Protein AF-A0A3D3L323-F1 (afdb_monomer)

pLDDT: mean 84.85, std 14.99, range [33.91, 98.75]

Secondary structure (DSSP, 8-state):
--HHHHHHHHHHHHHHHHHHHHHHHHHHHHHTT-HHHHHHHHHHHHTTTTSSTTHHHHHHHHHHHHTT-HHHHHHHHHHHHHH--TTTHHHHHHHHHHHHHHHHHHHHHTT-HHHHHHHHHHHHHHHHTS-GGGTSTT----S-TTS-TTHHHHHHHHHHHHHHHHHHHHHHHTS--

Solvent-accessible surface area (backbone atoms only — not comparable to full-atom values): 9060 Å² total; per-residue (Å²): 134,60,65,65,63,51,49,52,51,52,53,51,52,56,48,56,54,52,46,55,52,32,52,53,44,23,52,53,21,52,77,70,63,34,30,65,50,11,40,55,24,19,58,61,41,52,79,66,50,77,86,58,63,22,58,29,37,39,32,44,16,54,17,27,46,62,68,64,40,36,71,62,13,36,55,24,24,53,53,17,51,78,57,40,53,87,78,60,36,36,53,39,38,34,55,35,27,54,29,31,41,53,52,13,53,51,28,45,75,69,72,33,30,69,62,12,21,54,29,14,49,50,20,28,50,46,44,70,69,51,61,71,61,39,66,46,93,70,63,82,78,58,102,73,84,81,70,68,90,56,26,32,58,54,28,52,55,47,30,58,53,26,48,56,49,20,55,51,25,55,52,58,72,72,53,89,129

Radius of gyration: 18.98 Å; Cα contacts (8 Å, |Δi|>4): 215; chains: 1; bounding box: 53×31×65 Å

Foldseek 3Di:
DCPVVVVVVVVVVVLVVVLLVLLVQLVVCLVVLNLVSLLVSLVSCVVCCPPQVLSSLQSPLSSCVSVVVLVSSLVSLVVSCVRDDLQCNLLSLLSNLVSLQSVLVVCVVVVNLVVSLVSLVVSLVSLVPRDPLLQPQDDDDDPSPDPSHCSNVSSVVSNVVSVVSNVVSVVVVPDDD

Sequence (177 aa):
WSALPALLVLCLSAKLLSMGMLADTAARSFAAGDSAGVADAAAGLRIANFIEPYRAPFADGDGLFLAGDFAAARQRFEETLSLAGTADECVVRVNLALTIERLGDAQAKAEDPTAAARLFAEGVAVVDAAPEGCFDAGGEAGADAGTEAGAGEKLKQAGERLQQKADAAAGEDTAPK

Structure (mmCIF, N/CA/C/O backbone):
data_AF-A0A3D3L323-F1
#
_entry.id   AF-A0A3D3L323-F1
#
loop_
_atom_site.group_PDB
_atom_site.id
_atom_site.type_symbol
_atom_site.label_atom_id
_atom_site.label_alt_id
_atom_site.label_comp_id
_atom_site.label_asym_id
_atom_site.label_entity_id
_atom_site.label_seq_id
_atom_site.pdbx_PDB_ins_code
_atom_site.Cartn_x
_atom_site.Cartn_y
_atom_site.Cartn_z
_atom_site.occupancy
_atom_site.B_iso_or_equiv
_atom_site.auth_seq_id
_atom_site.auth_comp_id
_atom_site.auth_asym_id
_atom_site.auth_atom_id
_atom_site.pdbx_PDB_model_num
ATOM 1 N N . TRP A 1 1 ? 31.170 -4.556 -37.159 1.00 66.25 1 TRP A N 1
ATOM 2 C CA . TRP A 1 1 ? 31.306 -4.847 -35.717 1.00 66.25 1 TRP A CA 1
ATOM 3 C C . TRP A 1 1 ? 30.359 -4.035 -34.820 1.00 66.25 1 TRP A C 1
ATOM 5 O O . TRP A 1 1 ? 30.273 -4.347 -33.644 1.00 66.25 1 TRP A O 1
ATOM 15 N N . SER A 1 2 ? 29.572 -3.083 -35.351 1.00 77.12 2 SER A N 1
ATOM 16 C CA . SER A 1 2 ? 28.655 -2.251 -34.538 1.00 77.12 2 SER A CA 1
ATOM 17 C C . SER A 1 2 ? 27.176 -2.670 -34.570 1.00 77.12 2 SER A C 1
ATOM 19 O O . SER A 1 2 ? 26.393 -2.167 -33.775 1.00 77.12 2 SER A O 1
ATOM 21 N N . ALA A 1 3 ? 26.779 -3.595 -35.454 1.00 83.50 3 ALA A N 1
ATOM 22 C CA . ALA A 1 3 ? 25.374 -3.995 -35.610 1.00 83.50 3 ALA A CA 1
ATOM 23 C C . ALA A 1 3 ? 24.818 -4.742 -34.383 1.00 83.50 3 ALA A C 1
ATOM 25 O O . ALA A 1 3 ? 23.689 -4.494 -33.982 1.00 83.50 3 ALA A O 1
ATOM 26 N N . LEU A 1 4 ? 25.623 -5.611 -33.760 1.00 88.19 4 LEU A N 1
ATOM 27 C CA . LEU A 1 4 ? 25.244 -6.356 -32.554 1.00 88.19 4 LEU A CA 1
ATOM 28 C C . LEU A 1 4 ? 25.044 -5.431 -31.337 1.00 88.19 4 LEU A C 1
ATOM 30 O O . LEU A 1 4 ? 23.959 -5.465 -30.760 1.00 88.19 4 LEU A O 1
ATOM 34 N N . PRO A 1 5 ? 26.006 -4.555 -30.975 1.00 88.69 5 PRO A N 1
ATOM 35 C CA . PRO A 1 5 ? 25.792 -3.575 -29.910 1.00 88.69 5 PRO A CA 1
ATOM 36 C C . PRO A 1 5 ? 24.613 -2.630 -30.180 1.00 88.69 5 PRO A C 1
ATOM 38 O O . PRO A 1 5 ? 23.827 -2.367 -29.276 1.00 88.69 5 PRO A O 1
ATOM 41 N N . ALA A 1 6 ? 24.444 -2.156 -31.421 1.00 90.25 6 ALA A N 1
ATOM 42 C CA . ALA A 1 6 ? 23.337 -1.268 -31.777 1.00 90.25 6 ALA A CA 1
ATOM 43 C C . ALA A 1 6 ? 21.965 -1.953 -31.650 1.00 90.25 6 ALA A C 1
ATOM 45 O O . ALA A 1 6 ? 21.021 -1.346 -31.149 1.00 90.25 6 ALA A O 1
ATOM 46 N N . LEU A 1 7 ? 21.861 -3.225 -32.053 1.00 91.00 7 LEU A N 1
ATOM 47 C CA . LEU A 1 7 ? 20.640 -4.015 -31.890 1.00 91.00 7 LEU A CA 1
ATOM 48 C C . LEU A 1 7 ? 20.291 -4.199 -30.407 1.00 91.00 7 LEU A C 1
ATOM 50 O O . LEU A 1 7 ? 19.137 -4.032 -30.029 1.00 91.00 7 LEU A O 1
ATOM 54 N N . LEU A 1 8 ? 21.284 -4.496 -29.561 1.00 88.50 8 LEU A N 1
ATOM 55 C CA . LEU A 1 8 ? 21.074 -4.660 -28.120 1.00 88.50 8 LEU A CA 1
ATOM 56 C C . LEU A 1 8 ? 20.556 -3.376 -27.466 1.00 88.50 8 LEU A C 1
ATOM 58 O O . LEU A 1 8 ? 19.604 -3.436 -26.690 1.00 88.50 8 LEU A O 1
ATOM 62 N N . VAL A 1 9 ? 21.133 -2.221 -27.815 1.00 88.75 9 VAL A N 1
ATOM 63 C CA . VAL A 1 9 ? 20.651 -0.919 -27.329 1.00 88.75 9 VAL A CA 1
ATOM 64 C C . VAL A 1 9 ? 19.215 -0.673 -27.789 1.00 88.75 9 VAL A C 1
ATOM 66 O O . VAL A 1 9 ? 18.379 -0.310 -26.969 1.00 88.75 9 VAL A O 1
ATOM 69 N N . LEU A 1 10 ? 18.892 -0.939 -29.059 1.00 89.50 10 LEU A N 1
ATOM 70 C CA . LEU A 1 10 ? 17.533 -0.766 -29.577 1.00 89.50 10 LEU A CA 1
ATOM 71 C C . LEU A 1 10 ? 16.516 -1.663 -28.853 1.00 89.50 10 LEU A C 1
ATOM 73 O O . LEU A 1 10 ? 15.439 -1.196 -28.483 1.00 89.50 10 LEU A O 1
ATOM 77 N N . CYS A 1 11 ? 16.857 -2.933 -28.621 1.00 85.75 11 CYS A N 1
ATOM 78 C CA . CYS A 1 11 ? 16.016 -3.861 -27.866 1.00 85.75 11 CYS A CA 1
ATOM 79 C C . CYS A 1 11 ? 15.808 -3.393 -26.421 1.00 85.75 11 CYS A C 1
ATOM 81 O O . CYS A 1 11 ? 14.683 -3.444 -25.925 1.00 85.75 11 CYS A O 1
ATOM 83 N N . LEU A 1 12 ? 16.862 -2.903 -25.761 1.00 84.94 12 LEU A N 1
ATOM 84 C CA . LEU A 1 12 ? 16.769 -2.349 -24.411 1.00 84.94 12 LEU A CA 1
ATOM 85 C C . LEU A 1 12 ? 15.873 -1.102 -24.379 1.00 84.94 12 LEU A C 1
ATOM 87 O O . LEU A 1 12 ? 14.981 -1.020 -23.541 1.00 84.94 12 LEU A O 1
ATOM 91 N N . SER A 1 13 ? 16.041 -0.167 -25.319 1.00 85.69 13 SER A N 1
ATOM 92 C CA . SER A 1 13 ? 15.200 1.033 -25.419 1.00 85.69 13 SER A CA 1
ATOM 93 C C . SER A 1 13 ? 13.729 0.690 -25.656 1.00 85.69 13 SER A C 1
ATOM 95 O O . SER A 1 13 ? 12.862 1.200 -24.949 1.00 85.69 13 SER A O 1
ATOM 97 N N . ALA A 1 14 ? 13.434 -0.211 -26.599 1.00 85.06 14 ALA A N 1
ATOM 98 C CA . ALA A 1 14 ? 12.069 -0.675 -26.844 1.00 85.06 14 ALA A CA 1
ATOM 99 C C . ALA A 1 14 ? 11.459 -1.323 -25.590 1.00 85.06 14 ALA A C 1
ATOM 101 O O . ALA A 1 14 ? 10.278 -1.134 -25.296 1.00 85.06 14 ALA A O 1
ATOM 102 N N . LYS A 1 15 ? 12.273 -2.048 -24.814 1.00 80.06 15 LYS A N 1
ATOM 103 C CA . LYS A 1 15 ? 11.828 -2.678 -23.573 1.00 80.06 15 LYS A CA 1
ATOM 104 C C . LYS A 1 15 ? 11.501 -1.655 -22.484 1.00 80.06 15 LYS A C 1
ATOM 106 O O . LYS A 1 15 ? 10.436 -1.767 -21.881 1.00 80.06 15 LYS A O 1
ATOM 111 N N . LEU A 1 16 ? 12.353 -0.655 -22.274 1.00 81.06 16 LEU A N 1
ATOM 112 C CA . LEU A 1 16 ? 12.103 0.419 -21.305 1.00 81.06 16 LEU A CA 1
ATOM 113 C C . LEU A 1 16 ? 10.831 1.206 -21.652 1.00 81.06 16 LEU A C 1
ATOM 115 O O . LEU A 1 16 ? 9.988 1.433 -20.790 1.00 81.06 16 LEU A O 1
ATOM 119 N N . LEU A 1 17 ? 10.626 1.515 -22.936 1.00 83.38 17 LEU A N 1
ATOM 120 C CA . LEU A 1 17 ? 9.393 2.154 -23.410 1.00 83.38 17 LEU A CA 1
ATOM 121 C C . LEU A 1 17 ? 8.145 1.304 -23.122 1.00 83.38 17 LEU A C 1
ATOM 123 O O . LEU A 1 17 ? 7.119 1.834 -22.701 1.00 83.38 17 LEU A O 1
ATOM 127 N N . SER A 1 18 ? 8.231 -0.020 -23.307 1.00 82.56 18 SER A N 1
ATOM 128 C CA . SER A 1 18 ? 7.107 -0.918 -23.012 1.00 82.56 18 SER A CA 1
ATOM 129 C C . SER A 1 18 ? 6.744 -0.958 -21.523 1.00 82.56 18 SER A C 1
ATOM 131 O O . SER A 1 18 ? 5.569 -1.089 -21.195 1.00 82.56 18 SER A O 1
ATOM 133 N N . MET A 1 19 ? 7.723 -0.810 -20.621 1.00 80.12 19 MET A N 1
ATOM 134 C CA . MET A 1 19 ? 7.468 -0.762 -19.176 1.00 80.12 19 MET A CA 1
ATOM 135 C C . MET A 1 19 ? 6.697 0.498 -18.788 1.00 80.12 19 MET A C 1
ATOM 137 O O . MET A 1 19 ? 5.708 0.387 -18.071 1.00 80.12 19 MET A O 1
ATOM 141 N N . GLY A 1 20 ? 7.080 1.664 -19.321 1.00 80.19 20 GLY A N 1
ATOM 142 C CA . GLY A 1 20 ? 6.343 2.911 -19.090 1.00 80.19 20 GLY A CA 1
ATOM 143 C C . GLY A 1 20 ? 4.889 2.829 -19.568 1.00 80.19 20 GLY A C 1
ATOM 144 O O . GLY A 1 20 ? 3.979 3.253 -18.864 1.00 80.19 20 GLY A O 1
ATOM 145 N N . MET A 1 21 ? 4.643 2.194 -20.721 1.00 84.62 21 MET A N 1
ATOM 146 C CA . MET A 1 21 ? 3.277 1.947 -21.204 1.00 84.62 21 MET A CA 1
ATOM 147 C C . MET A 1 21 ? 2.475 1.013 -20.289 1.00 84.62 21 MET A C 1
ATOM 149 O O . MET A 1 21 ? 1.288 1.247 -20.069 1.00 84.62 21 MET A O 1
ATOM 153 N N . LEU A 1 22 ? 3.098 -0.041 -19.756 1.00 85.12 22 LEU A N 1
ATOM 154 C CA . LEU A 1 22 ? 2.445 -0.952 -18.813 1.00 85.12 22 LEU A CA 1
ATOM 155 C C . LEU A 1 22 ? 2.141 -0.256 -17.480 1.00 85.12 22 LEU A C 1
ATOM 157 O O . LEU A 1 22 ? 1.049 -0.433 -16.952 1.00 85.12 22 LEU A O 1
ATOM 161 N N . ALA A 1 23 ? 3.055 0.574 -16.975 1.00 80.88 23 ALA A N 1
ATOM 162 C CA . ALA A 1 23 ? 2.840 1.367 -15.766 1.00 80.88 23 ALA A CA 1
ATOM 163 C C . ALA A 1 23 ? 1.696 2.386 -15.939 1.00 80.88 23 ALA A C 1
ATOM 165 O O . ALA A 1 23 ? 0.813 2.467 -15.089 1.00 80.88 23 ALA A O 1
ATOM 166 N N . ASP A 1 24 ? 1.646 3.100 -17.068 1.00 84.25 24 ASP A N 1
ATOM 167 C CA . ASP A 1 24 ? 0.537 4.006 -17.401 1.00 84.25 24 ASP A CA 1
ATOM 168 C C . ASP A 1 24 ? -0.795 3.248 -17.563 1.00 84.25 24 ASP A C 1
ATOM 170 O O . ASP A 1 24 ? -1.833 3.699 -17.076 1.00 84.25 24 ASP A O 1
ATOM 174 N N . THR A 1 25 ? -0.768 2.054 -18.164 1.00 86.81 25 THR A N 1
ATOM 175 C CA . THR A 1 25 ? -1.952 1.183 -18.258 1.00 86.81 25 THR A CA 1
ATOM 176 C C . THR A 1 25 ? -2.435 0.753 -16.874 1.00 86.81 25 THR A C 1
ATOM 178 O O . THR A 1 25 ? -3.637 0.825 -16.612 1.00 86.81 25 THR A O 1
ATOM 181 N N . ALA A 1 26 ? -1.528 0.360 -15.974 1.00 84.56 26 ALA A N 1
ATOM 182 C CA . ALA A 1 26 ? -1.860 0.020 -14.593 1.00 84.56 26 ALA A CA 1
ATOM 183 C C . ALA A 1 26 ? -2.489 1.220 -13.869 1.00 84.56 26 ALA A C 1
ATOM 185 O O . ALA A 1 26 ? -3.572 1.086 -13.309 1.00 84.56 26 ALA A O 1
ATOM 186 N N . ALA A 1 27 ? -1.890 2.411 -13.966 1.00 82.62 27 ALA A N 1
ATOM 187 C CA . ALA A 1 27 ? -2.410 3.625 -13.336 1.00 82.62 27 ALA A CA 1
ATOM 188 C C . ALA A 1 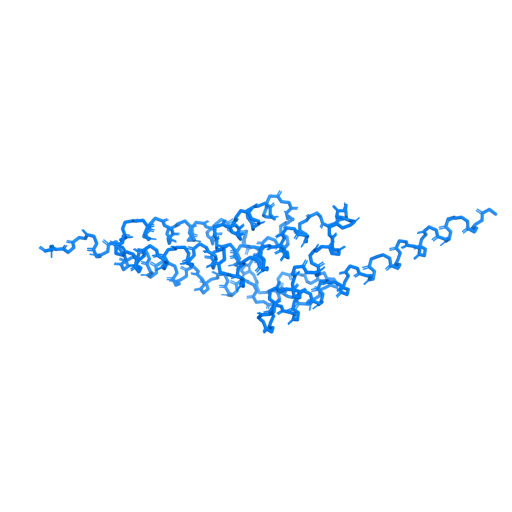27 ? -3.805 4.016 -13.857 1.00 82.62 27 ALA A C 1
ATOM 190 O O . ALA A 1 27 ? -4.700 4.341 -13.073 1.00 82.62 27 ALA A O 1
ATOM 191 N N . ARG A 1 28 ? -4.029 3.953 -15.176 1.00 86.12 28 ARG A N 1
ATOM 192 C CA . ARG A 1 28 ? -5.340 4.242 -15.784 1.00 86.12 28 ARG A CA 1
ATOM 193 C C . ARG A 1 28 ? -6.391 3.206 -15.406 1.00 86.12 28 ARG A C 1
ATOM 195 O O . ARG A 1 28 ? -7.514 3.585 -15.083 1.00 86.12 28 ARG A O 1
ATOM 202 N N . SER A 1 29 ? -6.030 1.924 -15.422 1.00 85.62 29 SER A N 1
ATOM 203 C CA . SER A 1 29 ? -6.924 0.835 -15.009 1.00 85.62 29 SER A CA 1
ATOM 204 C C . SER A 1 29 ? -7.277 0.971 -13.532 1.00 85.62 29 SER A C 1
ATOM 206 O O . SER A 1 29 ? -8.443 0.851 -13.164 1.00 85.62 29 SER A O 1
ATOM 208 N N . PHE A 1 30 ? -6.304 1.350 -12.698 1.00 84.69 30 PHE A N 1
ATOM 209 C CA . PHE A 1 30 ? -6.532 1.613 -11.287 1.00 84.69 30 PHE A CA 1
ATOM 210 C C . PHE A 1 30 ? -7.494 2.782 -11.066 1.00 84.69 30 PHE A C 1
ATOM 212 O O . PHE A 1 30 ? -8.474 2.654 -10.334 1.00 84.69 30 PHE A O 1
ATOM 219 N N . ALA A 1 31 ? -7.273 3.901 -11.763 1.00 85.75 31 ALA A N 1
ATOM 220 C CA . ALA A 1 31 ? -8.167 5.057 -11.724 1.00 85.75 31 ALA A CA 1
ATOM 221 C C . ALA A 1 31 ? -9.593 4.730 -12.211 1.00 85.75 31 ALA A C 1
ATOM 223 O O . ALA A 1 31 ? -10.553 5.359 -11.768 1.00 85.75 31 ALA A O 1
ATOM 224 N N . ALA A 1 32 ? -9.737 3.741 -13.097 1.00 89.50 32 ALA A N 1
ATOM 225 C CA . ALA A 1 32 ? -11.020 3.231 -13.572 1.00 89.50 32 ALA A CA 1
ATOM 226 C C . ALA A 1 32 ? -11.644 2.150 -12.663 1.00 89.50 32 ALA A C 1
ATOM 228 O O . ALA A 1 32 ? -12.780 1.746 -12.905 1.00 89.50 32 ALA A O 1
ATOM 229 N N . GLY A 1 33 ? -10.933 1.678 -11.632 1.00 87.25 33 GLY A N 1
ATOM 230 C CA . GLY A 1 33 ? -11.365 0.563 -10.783 1.00 87.25 33 GLY A CA 1
ATOM 231 C C . GLY A 1 33 ? -11.333 -0.808 -11.474 1.00 87.25 33 GLY A C 1
ATOM 232 O O . GLY A 1 33 ? -11.986 -1.740 -11.008 1.00 87.25 33 GLY A O 1
ATOM 233 N N . ASP A 1 34 ? -10.599 -0.943 -12.580 1.00 90.94 34 ASP A N 1
ATOM 234 C CA . ASP A 1 34 ? -10.469 -2.179 -13.354 1.00 90.94 34 ASP A CA 1
ATOM 235 C C . ASP A 1 34 ? -9.335 -3.056 -12.805 1.00 90.94 34 ASP A C 1
ATOM 237 O O . ASP A 1 34 ? -8.185 -2.977 -13.241 1.00 90.94 34 ASP A O 1
ATOM 241 N N . SER A 1 35 ? -9.660 -3.910 -11.833 1.00 88.75 35 SER A N 1
ATOM 242 C CA . SER A 1 35 ? -8.689 -4.820 -11.213 1.00 88.75 35 SER A CA 1
ATOM 243 C C . SER A 1 35 ? -8.066 -5.814 -12.201 1.00 88.75 35 SER A C 1
ATOM 245 O O . SER A 1 35 ? -6.892 -6.156 -12.052 1.00 88.75 35 SER A O 1
ATOM 247 N N . ALA A 1 36 ? -8.809 -6.254 -13.223 1.00 86.56 36 ALA A N 1
ATOM 248 C CA . ALA A 1 36 ? -8.299 -7.167 -14.244 1.00 86.56 36 ALA A CA 1
ATOM 249 C C . ALA A 1 36 ? -7.276 -6.464 -15.146 1.00 86.56 36 ALA A C 1
ATOM 251 O O . ALA A 1 36 ? -6.197 -7.006 -15.382 1.00 86.56 36 ALA A O 1
ATOM 252 N N . GLY A 1 37 ? -7.565 -5.226 -15.562 1.00 86.94 37 GLY A N 1
ATOM 253 C CA . GLY A 1 37 ? -6.628 -4.387 -16.310 1.00 86.94 37 GLY A CA 1
ATOM 254 C C . GLY A 1 37 ? -5.327 -4.113 -15.544 1.00 86.94 37 GLY A C 1
ATOM 255 O O . GLY A 1 37 ? -4.242 -4.185 -16.126 1.00 86.94 37 GLY A O 1
ATOM 256 N N . VAL A 1 38 ? -5.404 -3.879 -14.225 1.00 87.25 38 VAL A N 1
ATOM 257 C CA . VAL A 1 38 ? -4.203 -3.749 -13.375 1.00 87.25 38 VAL A CA 1
ATOM 258 C C . VAL A 1 38 ? -3.417 -5.067 -13.319 1.00 87.25 38 VAL A C 1
ATOM 260 O O . VAL A 1 38 ? -2.196 -5.053 -13.483 1.00 87.25 38 VAL A O 1
ATOM 263 N N . ALA A 1 39 ? -4.092 -6.209 -13.151 1.00 85.62 39 ALA A N 1
ATOM 264 C CA . ALA A 1 39 ? -3.448 -7.523 -13.079 1.00 85.62 39 ALA A CA 1
ATOM 265 C C . ALA A 1 39 ? -2.736 -7.918 -14.388 1.00 85.62 39 ALA A C 1
ATOM 267 O O . ALA A 1 39 ? -1.619 -8.445 -14.357 1.00 85.62 39 ALA A O 1
ATOM 268 N N . ASP A 1 40 ? -3.342 -7.626 -15.541 1.00 86.00 40 ASP A N 1
ATOM 269 C CA . ASP A 1 40 ? -2.731 -7.864 -16.852 1.00 86.00 40 ASP A CA 1
ATOM 270 C C . ASP A 1 40 ? -1.483 -6.991 -17.055 1.00 86.00 40 ASP A C 1
ATOM 272 O O . ASP A 1 40 ? -0.438 -7.473 -17.512 1.00 86.00 40 ASP A O 1
ATOM 276 N N . ALA A 1 41 ? -1.546 -5.717 -16.651 1.00 85.88 41 ALA A N 1
ATOM 277 C CA . ALA A 1 41 ? -0.395 -4.821 -16.687 1.00 85.88 41 ALA A CA 1
ATOM 278 C C . ALA A 1 41 ? 0.737 -5.305 -15.758 1.00 85.88 41 ALA A C 1
ATOM 280 O O . ALA A 1 41 ? 1.899 -5.366 -16.178 1.00 85.88 41 ALA A O 1
ATOM 281 N N . ALA A 1 42 ? 0.406 -5.734 -14.535 1.00 84.38 42 ALA A N 1
ATOM 282 C CA . ALA A 1 42 ? 1.358 -6.290 -13.574 1.00 84.38 42 ALA A CA 1
ATOM 283 C C . ALA A 1 42 ? 2.032 -7.571 -14.098 1.00 84.38 42 ALA A C 1
ATOM 285 O O . ALA A 1 42 ? 3.253 -7.734 -14.001 1.00 84.38 42 ALA A O 1
ATOM 286 N N . ALA A 1 43 ? 1.270 -8.457 -14.750 1.00 83.81 43 ALA A N 1
ATOM 287 C CA . ALA A 1 43 ? 1.813 -9.636 -15.418 1.00 83.81 43 ALA A CA 1
ATOM 288 C C . ALA A 1 43 ? 2.829 -9.271 -16.513 1.00 83.81 43 ALA A C 1
ATOM 290 O O . ALA A 1 43 ? 3.876 -9.916 -16.620 1.00 83.81 43 ALA A O 1
ATOM 291 N N . GLY A 1 44 ? 2.568 -8.208 -17.279 1.00 81.62 44 GLY A N 1
ATOM 292 C CA . GLY A 1 44 ? 3.513 -7.665 -18.255 1.00 81.62 44 GLY A CA 1
ATOM 293 C C . GLY A 1 44 ? 4.803 -7.131 -17.621 1.00 81.62 44 GLY A C 1
ATOM 294 O O . GLY A 1 44 ? 5.896 -7.374 -18.149 1.00 81.62 44 GLY A O 1
ATOM 295 N N . LEU A 1 45 ? 4.696 -6.451 -16.474 1.00 81.75 45 LEU A N 1
ATOM 296 C CA . LEU A 1 45 ? 5.842 -5.925 -15.719 1.00 81.75 45 LEU A CA 1
ATOM 297 C C . LEU A 1 45 ? 6.724 -7.057 -15.162 1.00 81.75 45 LEU A C 1
ATOM 299 O O . LEU A 1 45 ? 7.953 -6.984 -15.251 1.00 81.75 45 LEU A O 1
ATOM 303 N N . ARG A 1 46 ? 6.119 -8.163 -14.698 1.00 77.88 46 ARG A N 1
ATOM 304 C CA . ARG A 1 46 ? 6.843 -9.338 -14.170 1.00 77.88 46 ARG A CA 1
ATOM 305 C C . ARG A 1 46 ? 7.813 -9.979 -15.167 1.00 77.88 46 ARG A C 1
ATOM 307 O O . ARG A 1 46 ? 8.850 -10.487 -14.750 1.00 77.88 46 ARG A O 1
ATOM 314 N N . ILE A 1 47 ? 7.528 -9.935 -16.472 1.00 71.62 47 ILE A N 1
ATOM 315 C CA . ILE A 1 47 ? 8.332 -10.612 -17.513 1.00 71.62 47 ILE A CA 1
ATOM 316 C C . ILE A 1 47 ? 9.785 -10.088 -17.579 1.00 71.62 47 ILE A C 1
ATOM 318 O O . ILE A 1 47 ? 10.661 -10.778 -18.097 1.00 71.62 47 ILE A O 1
ATOM 322 N N . ALA A 1 48 ? 10.079 -8.894 -17.049 1.00 63.88 48 ALA A N 1
ATOM 323 C CA . ALA A 1 48 ? 11.437 -8.344 -17.035 1.00 63.88 48 ALA A CA 1
ATOM 324 C C . ALA A 1 48 ? 11.738 -7.490 -15.791 1.00 63.88 48 ALA A C 1
ATOM 326 O O . ALA A 1 48 ? 12.372 -6.442 -15.908 1.00 63.88 48 ALA A O 1
ATOM 327 N N . ASN A 1 49 ? 11.297 -7.943 -14.616 1.00 67.25 49 ASN A N 1
ATOM 328 C CA . ASN A 1 49 ? 11.412 -7.259 -13.319 1.00 67.25 49 ASN A CA 1
ATOM 329 C C . ASN A 1 49 ? 12.859 -7.178 -12.764 1.00 67.25 49 ASN A C 1
ATOM 331 O O . ASN A 1 49 ? 13.110 -7.531 -11.617 1.00 67.25 49 ASN A O 1
ATOM 335 N N . PHE A 1 50 ? 13.836 -6.788 -13.588 1.00 66.25 50 PHE A N 1
ATOM 336 C CA . PHE A 1 50 ? 15.259 -6.726 -13.219 1.00 66.25 50 PHE A CA 1
ATOM 337 C C . PHE A 1 50 ? 15.766 -5.303 -12.968 1.00 66.25 50 PHE A C 1
ATOM 339 O O . PHE A 1 50 ? 16.740 -5.138 -12.242 1.00 66.25 50 PHE A O 1
ATOM 346 N N . ILE A 1 51 ? 15.153 -4.293 -13.596 1.00 69.38 51 ILE A N 1
ATOM 347 C CA . ILE A 1 51 ? 15.616 -2.896 -13.521 1.00 69.38 51 ILE A CA 1
ATOM 348 C C . ILE A 1 51 ? 14.943 -2.167 -12.352 1.00 69.38 51 ILE A C 1
ATOM 350 O O . ILE A 1 51 ? 15.623 -1.507 -11.578 1.00 69.38 51 ILE A O 1
ATOM 354 N N . GLU A 1 52 ? 13.630 -2.345 -12.189 1.00 72.00 52 GLU A N 1
ATOM 355 C CA . GLU A 1 52 ? 12.830 -1.728 -11.123 1.00 72.00 52 GLU A CA 1
ATOM 356 C C . GLU A 1 52 ? 12.000 -2.815 -10.420 1.00 72.00 52 GLU A C 1
ATOM 358 O O . GLU A 1 52 ? 10.816 -2.983 -10.721 1.00 72.00 52 GLU A O 1
ATOM 363 N N . PRO A 1 53 ? 12.617 -3.608 -9.521 1.00 80.62 53 PRO A N 1
ATOM 364 C CA . PRO A 1 53 ? 12.019 -4.832 -8.985 1.00 80.62 53 PRO A CA 1
ATOM 365 C C . PRO A 1 53 ? 10.734 -4.602 -8.175 1.00 80.62 53 PRO A C 1
ATOM 367 O O . PRO A 1 53 ? 9.965 -5.543 -7.978 1.00 80.62 53 PRO A O 1
ATOM 370 N N . TYR A 1 54 ? 10.494 -3.369 -7.724 1.00 80.81 54 TYR A N 1
ATOM 371 C CA . TYR A 1 54 ? 9.334 -2.981 -6.924 1.00 80.81 54 TYR A CA 1
ATOM 372 C C . TYR A 1 54 ? 8.055 -2.773 -7.762 1.00 80.81 54 TYR A C 1
ATOM 374 O O . TYR A 1 54 ? 6.954 -2.905 -7.234 1.00 80.81 54 TYR A O 1
ATOM 382 N N . ARG A 1 55 ? 8.146 -2.487 -9.072 1.00 82.38 55 ARG A N 1
ATOM 383 C CA . ARG A 1 55 ? 6.964 -2.106 -9.877 1.00 82.38 55 ARG A CA 1
ATOM 384 C C . ARG A 1 55 ? 5.955 -3.237 -10.051 1.00 82.38 55 ARG A C 1
ATOM 386 O O . ARG A 1 55 ? 4.751 -2.998 -10.034 1.00 82.38 55 ARG A O 1
ATOM 393 N N . ALA A 1 56 ? 6.438 -4.465 -10.229 1.00 84.44 56 ALA A N 1
ATOM 394 C CA . ALA A 1 56 ? 5.573 -5.633 -10.348 1.00 84.44 56 ALA A CA 1
ATOM 395 C C . ALA A 1 56 ? 4.756 -5.910 -9.066 1.00 84.44 56 ALA A C 1
ATOM 397 O O . ALA A 1 56 ? 3.530 -5.952 -9.174 1.00 84.44 56 ALA A O 1
ATOM 398 N N . PRO A 1 57 ? 5.366 -6.055 -7.869 1.00 88.00 57 PRO A N 1
ATOM 399 C CA . PRO A 1 57 ? 4.595 -6.247 -6.643 1.00 88.00 57 PRO A CA 1
ATOM 400 C C . PRO A 1 57 ? 3.719 -5.034 -6.300 1.00 88.00 57 PRO A C 1
ATOM 402 O O . PRO A 1 57 ? 2.623 -5.232 -5.784 1.00 88.00 57 PRO A O 1
ATOM 405 N N . PHE A 1 58 ? 4.121 -3.806 -6.651 1.00 89.31 58 PHE A N 1
ATOM 406 C CA . PHE A 1 58 ? 3.275 -2.622 -6.465 1.00 89.31 58 PHE A CA 1
ATOM 407 C C . PHE A 1 58 ? 1.965 -2.731 -7.261 1.00 89.31 58 PHE A C 1
ATOM 409 O O . PHE A 1 58 ? 0.882 -2.611 -6.692 1.00 89.31 58 PHE A O 1
ATOM 416 N N . ALA A 1 59 ? 2.059 -3.040 -8.559 1.00 87.62 59 ALA A N 1
ATOM 417 C CA . ALA A 1 59 ? 0.891 -3.212 -9.420 1.00 87.62 59 ALA A CA 1
ATOM 418 C C . ALA A 1 59 ? 0.034 -4.430 -9.016 1.00 87.62 59 ALA A C 1
ATOM 420 O O . ALA A 1 59 ? -1.193 -4.351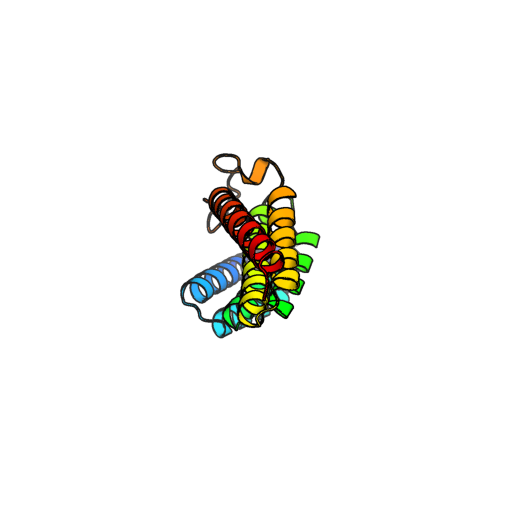 -9.037 1.00 87.62 59 ALA A O 1
ATOM 421 N N . ASP A 1 60 ? 0.651 -5.541 -8.593 1.00 90.12 60 ASP A N 1
ATOM 422 C CA . ASP A 1 60 ? -0.090 -6.682 -8.033 1.00 90.12 60 ASP A CA 1
ATOM 423 C C . ASP A 1 60 ? -0.870 -6.263 -6.767 1.00 90.12 60 ASP A C 1
ATOM 425 O O . ASP A 1 60 ? -2.034 -6.634 -6.601 1.00 90.12 60 ASP A O 1
ATOM 429 N N . GLY A 1 61 ? -0.256 -5.460 -5.889 1.00 93.06 61 GLY A N 1
ATOM 430 C CA . GLY A 1 61 ? -0.898 -4.894 -4.700 1.00 93.06 61 GLY A CA 1
ATOM 431 C C . GLY A 1 61 ? -2.103 -4.015 -5.035 1.00 93.06 61 GLY A C 1
ATOM 432 O O . GLY A 1 61 ? -3.172 -4.196 -4.449 1.00 93.06 61 GLY A O 1
ATOM 433 N N . ASP A 1 62 ? -1.968 -3.126 -6.020 1.00 90.38 62 ASP A N 1
ATOM 434 C CA . ASP A 1 62 ? -3.054 -2.268 -6.513 1.00 90.38 62 ASP A CA 1
ATOM 435 C C . ASP A 1 62 ? -4.243 -3.090 -7.038 1.00 90.38 62 ASP A C 1
ATOM 437 O O . ASP A 1 62 ? -5.401 -2.811 -6.710 1.00 90.38 62 ASP A O 1
ATOM 441 N N . GLY A 1 63 ? -3.968 -4.143 -7.814 1.00 90.50 63 GLY A N 1
ATOM 442 C CA . GLY A 1 63 ? -4.998 -5.043 -8.334 1.00 90.50 63 GLY A CA 1
ATOM 443 C C . GLY A 1 63 ? -5.741 -5.790 -7.222 1.00 90.50 63 GLY A C 1
ATOM 444 O O . GLY A 1 63 ? -6.973 -5.862 -7.237 1.00 90.50 63 GLY A O 1
ATOM 445 N N . LEU A 1 64 ? -5.010 -6.298 -6.224 1.00 96.25 64 LEU A N 1
ATOM 446 C CA . LEU A 1 64 ? -5.582 -6.981 -5.057 1.00 96.25 64 LEU A CA 1
ATOM 447 C C . LEU A 1 64 ? -6.411 -6.031 -4.186 1.00 96.25 64 LEU A C 1
ATOM 449 O O . LEU A 1 64 ? -7.495 -6.404 -3.732 1.00 96.25 64 LEU A O 1
ATOM 453 N N . PHE A 1 65 ? -5.953 -4.788 -4.007 1.00 96.25 65 PHE A N 1
ATOM 454 C CA . PHE A 1 65 ? -6.699 -3.758 -3.288 1.00 96.25 65 PHE A CA 1
ATOM 455 C C . PHE A 1 65 ? -8.042 -3.470 -3.968 1.00 96.25 65 PHE A C 1
ATOM 457 O O . PHE A 1 65 ? -9.078 -3.451 -3.302 1.00 96.25 65 PHE A O 1
ATOM 464 N N . LEU A 1 66 ? -8.054 -3.306 -5.296 1.00 94.00 66 LEU A N 1
ATOM 465 C CA . LEU A 1 66 ? -9.293 -3.108 -6.058 1.00 94.00 66 LEU A CA 1
ATOM 466 C C . LEU A 1 66 ? -10.218 -4.325 -6.027 1.00 94.00 66 LEU A C 1
ATOM 468 O O . LEU A 1 66 ? -11.437 -4.169 -6.000 1.00 94.00 66 LEU A O 1
ATOM 472 N N . ALA A 1 67 ? -9.654 -5.532 -5.997 1.00 94.88 67 ALA A N 1
ATOM 473 C CA . ALA A 1 67 ? -10.420 -6.764 -5.834 1.00 94.88 67 ALA A CA 1
ATOM 474 C C . ALA A 1 67 ? -10.994 -6.942 -4.412 1.00 94.88 67 ALA A C 1
ATOM 476 O O . ALA A 1 67 ? -11.796 -7.849 -4.188 1.00 94.88 67 ALA A O 1
ATOM 477 N N . GLY A 1 68 ? -10.606 -6.091 -3.455 1.00 96.25 68 GLY A N 1
ATOM 478 C CA . GLY A 1 68 ? -11.024 -6.171 -2.056 1.00 96.25 68 GLY A CA 1
ATOM 479 C C . GLY A 1 68 ? -10.260 -7.207 -1.227 1.00 96.25 68 GLY A C 1
ATOM 480 O O . GLY A 1 68 ? -10.595 -7.412 -0.060 1.00 96.25 68 GLY A O 1
ATOM 481 N N . ASP A 1 69 ? -9.225 -7.840 -1.787 1.00 98.12 69 ASP A N 1
ATOM 482 C CA . ASP A 1 69 ? -8.337 -8.744 -1.051 1.00 98.12 69 ASP A CA 1
ATOM 483 C C . ASP A 1 69 ? -7.234 -7.940 -0.351 1.00 98.12 69 ASP A C 1
ATOM 485 O O . ASP A 1 69 ? -6.063 -7.924 -0.738 1.00 98.12 69 ASP A O 1
ATOM 489 N N . PHE A 1 70 ? -7.633 -7.218 0.697 1.00 98.25 70 PHE A N 1
ATOM 490 C CA . PHE A 1 70 ? -6.738 -6.322 1.429 1.00 98.25 70 PHE A CA 1
ATOM 491 C C . PHE A 1 70 ? -5.619 -7.066 2.172 1.00 98.25 70 PHE A C 1
ATOM 493 O O . PHE A 1 70 ? -4.552 -6.500 2.402 1.00 98.25 70 PHE A O 1
ATOM 500 N N . ALA A 1 71 ? -5.825 -8.336 2.532 1.00 98.06 71 ALA A N 1
ATOM 501 C CA . ALA A 1 71 ? -4.794 -9.136 3.186 1.00 98.06 71 ALA A CA 1
ATOM 502 C C . ALA A 1 71 ? -3.660 -9.473 2.209 1.00 98.06 71 ALA A C 1
ATOM 504 O O . ALA A 1 71 ? -2.488 -9.288 2.541 1.00 98.06 71 ALA A O 1
ATOM 505 N N . ALA A 1 72 ? -3.997 -9.908 0.992 1.00 97.75 72 ALA A N 1
ATOM 506 C CA . ALA A 1 72 ? -3.003 -10.157 -0.043 1.00 97.75 72 ALA A CA 1
ATOM 507 C C . ALA A 1 72 ? -2.364 -8.850 -0.547 1.00 97.75 72 ALA A C 1
ATOM 509 O O . ALA A 1 72 ? -1.147 -8.796 -0.728 1.00 97.75 72 ALA A O 1
ATOM 510 N N . ALA A 1 73 ? -3.152 -7.780 -0.714 1.00 97.75 73 ALA A N 1
ATOM 511 C CA . ALA A 1 73 ? -2.640 -6.466 -1.112 1.00 97.75 73 ALA A CA 1
ATOM 512 C C . ALA A 1 73 ? -1.579 -5.950 -0.130 1.00 97.75 73 ALA A C 1
ATOM 514 O O . ALA A 1 73 ? -0.517 -5.488 -0.542 1.00 97.75 73 ALA A O 1
ATOM 515 N N . ARG A 1 74 ? -1.823 -6.107 1.177 1.00 98.31 74 ARG A N 1
ATOM 516 C CA . ARG A 1 74 ? -0.880 -5.714 2.225 1.00 98.31 74 ARG A CA 1
ATOM 517 C C . ARG A 1 74 ? 0.472 -6.405 2.060 1.00 98.31 74 ARG A C 1
ATOM 519 O O . ARG A 1 74 ? 1.493 -5.727 2.069 1.00 98.31 74 ARG A O 1
ATOM 526 N N . GLN A 1 75 ? 0.476 -7.724 1.856 1.00 97.88 75 GLN A N 1
ATOM 527 C CA . GLN A 1 75 ? 1.714 -8.486 1.656 1.00 97.88 75 GLN A CA 1
ATOM 528 C C . GLN A 1 75 ? 2.510 -7.971 0.451 1.00 97.88 75 GLN A C 1
ATOM 530 O O . GLN A 1 75 ? 3.733 -7.876 0.510 1.00 97.88 75 GLN A O 1
ATOM 535 N N . ARG A 1 76 ? 1.819 -7.599 -0.634 1.00 95.88 76 ARG A N 1
ATOM 536 C CA . ARG A 1 76 ? 2.459 -7.044 -1.833 1.00 95.88 76 ARG A CA 1
ATOM 537 C C . ARG A 1 76 ? 3.020 -5.647 -1.625 1.00 95.88 76 ARG A C 1
ATOM 539 O O . ARG A 1 76 ? 4.118 -5.369 -2.102 1.00 95.88 76 ARG A O 1
ATOM 546 N N . PHE A 1 77 ? 2.331 -4.779 -0.890 1.00 96.25 77 PHE A N 1
ATOM 547 C CA . PHE A 1 77 ? 2.875 -3.459 -0.568 1.00 96.25 77 PHE A CA 1
ATOM 548 C C . PHE A 1 77 ? 4.038 -3.529 0.431 1.00 96.25 77 PHE A C 1
ATOM 550 O O . PHE A 1 77 ? 4.995 -2.779 0.275 1.00 96.25 77 PHE A O 1
ATOM 557 N N . GLU A 1 78 ? 4.026 -4.459 1.389 1.00 96.19 78 GLU A N 1
ATOM 558 C CA . GLU A 1 78 ? 5.176 -4.726 2.270 1.00 96.19 78 GLU A CA 1
ATOM 559 C C . GLU A 1 78 ? 6.384 -5.268 1.480 1.00 96.19 78 GLU A C 1
ATOM 561 O O . GLU A 1 78 ? 7.507 -4.796 1.662 1.00 96.19 78 GLU A O 1
ATOM 566 N N . GLU A 1 79 ? 6.161 -6.203 0.548 1.00 94.12 79 GLU A N 1
ATOM 567 C CA . GLU A 1 79 ? 7.193 -6.683 -0.384 1.00 94.12 79 GLU A CA 1
ATOM 568 C C . GLU A 1 79 ? 7.756 -5.523 -1.215 1.00 94.12 79 GLU A C 1
ATOM 570 O O . GLU A 1 79 ? 8.971 -5.338 -1.283 1.00 94.12 79 GLU A O 1
ATOM 575 N N . THR A 1 80 ? 6.880 -4.695 -1.785 1.00 91.38 80 THR A N 1
ATOM 576 C CA . THR A 1 80 ? 7.269 -3.509 -2.557 1.00 91.38 80 THR A CA 1
ATOM 577 C C . THR A 1 80 ? 8.121 -2.560 -1.721 1.00 91.38 80 THR A C 1
ATOM 579 O O . THR A 1 80 ? 9.160 -2.110 -2.193 1.00 91.38 80 THR A O 1
ATOM 582 N N . LEU A 1 81 ? 7.728 -2.294 -0.473 1.00 91.56 81 LEU A N 1
ATOM 583 C CA . LEU A 1 81 ? 8.446 -1.404 0.437 1.00 91.56 81 LEU A CA 1
ATOM 584 C C . LEU A 1 81 ? 9.865 -1.910 0.729 1.00 91.56 81 LEU A C 1
ATOM 586 O O . LEU A 1 81 ? 10.790 -1.116 0.833 1.00 91.56 81 LEU A O 1
ATOM 590 N N . SER A 1 82 ? 10.057 -3.231 0.795 1.00 91.00 82 SER A N 1
ATOM 591 C CA . SER A 1 82 ? 11.383 -3.838 0.986 1.00 91.00 82 SER A CA 1
ATOM 592 C C . SER A 1 82 ? 12.306 -3.742 -0.241 1.00 91.00 82 SER A C 1
ATOM 594 O O . SER A 1 82 ? 13.515 -3.942 -0.119 1.00 91.00 82 SER A O 1
ATOM 596 N N . LEU A 1 83 ? 11.739 -3.458 -1.418 1.00 85.56 83 LEU A N 1
ATOM 597 C CA . LEU A 1 83 ? 12.434 -3.376 -2.707 1.00 85.56 83 LEU A CA 1
ATOM 598 C C . LEU A 1 83 ? 12.568 -1.936 -3.223 1.00 85.56 83 LEU A C 1
ATOM 600 O O . LEU A 1 83 ? 13.402 -1.681 -4.094 1.00 85.56 83 LEU A O 1
ATOM 604 N N . ALA A 1 84 ? 11.724 -1.023 -2.739 1.00 76.19 84 ALA A N 1
ATOM 605 C CA . ALA A 1 84 ? 11.683 0.370 -3.154 1.00 76.19 84 ALA A CA 1
ATOM 606 C C . ALA A 1 84 ? 12.904 1.146 -2.638 1.00 76.19 84 ALA A C 1
ATOM 608 O O . ALA A 1 84 ? 13.399 0.919 -1.533 1.00 76.19 84 ALA A O 1
ATOM 609 N N . GLY A 1 85 ? 13.390 2.084 -3.453 1.00 71.94 85 GLY A N 1
ATOM 610 C CA . GLY A 1 85 ? 14.308 3.118 -2.987 1.00 71.94 85 GLY A CA 1
ATOM 611 C C . GLY A 1 85 ? 13.559 4.205 -2.21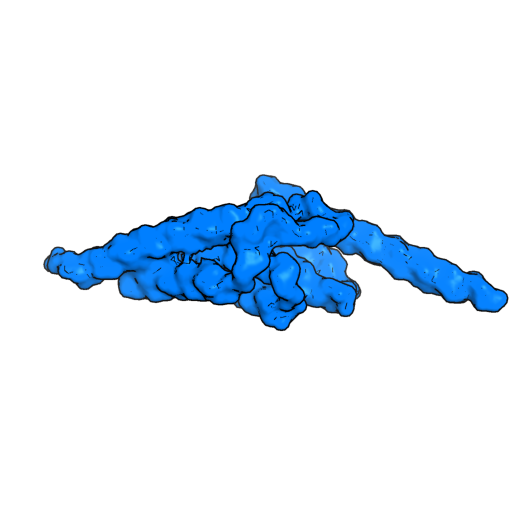2 1.00 71.94 85 GLY A C 1
ATOM 612 O O . GLY A 1 85 ? 12.332 4.272 -2.232 1.00 71.94 85 GLY A O 1
ATOM 613 N N . THR A 1 86 ? 14.302 5.114 -1.581 1.00 67.00 86 THR A N 1
ATOM 614 C CA . THR A 1 86 ? 13.734 6.187 -0.744 1.00 67.00 86 THR A CA 1
ATOM 615 C C . THR A 1 86 ? 12.793 7.144 -1.487 1.00 67.00 86 THR A C 1
ATOM 617 O O . THR A 1 86 ? 12.001 7.815 -0.838 1.00 67.00 86 THR A O 1
ATOM 620 N N . ALA A 1 87 ? 12.896 7.248 -2.819 1.00 61.47 87 ALA A N 1
ATOM 621 C CA . ALA A 1 87 ? 12.033 8.111 -3.632 1.00 61.47 87 ALA A CA 1
ATOM 622 C C . ALA A 1 87 ? 10.629 7.505 -3.815 1.00 61.47 87 ALA A C 1
ATOM 624 O O . ALA A 1 87 ? 9.633 8.151 -3.503 1.00 61.47 87 ALA A O 1
ATOM 625 N N . ASP A 1 88 ? 10.555 6.231 -4.208 1.00 72.94 88 ASP A N 1
ATOM 626 C CA . ASP A 1 88 ? 9.286 5.557 -4.518 1.00 72.94 88 ASP A CA 1
ATOM 627 C C . ASP A 1 88 ? 8.500 5.137 -3.261 1.00 72.94 88 ASP A C 1
ATOM 629 O O . ASP A 1 88 ? 7.287 4.907 -3.294 1.00 72.94 88 ASP A O 1
ATOM 633 N N . GLU A 1 89 ? 9.191 5.033 -2.125 1.00 85.06 89 GLU A N 1
ATOM 634 C CA . GLU A 1 89 ? 8.653 4.558 -0.852 1.00 85.06 89 GLU A CA 1
ATOM 635 C C . GLU A 1 89 ? 7.435 5.364 -0.355 1.00 85.06 89 GLU A C 1
ATOM 637 O O . GLU A 1 89 ? 6.537 4.795 0.271 1.00 85.06 89 GLU A O 1
ATOM 642 N N . CYS A 1 90 ? 7.328 6.656 -0.680 1.00 89.00 90 CYS A N 1
ATOM 643 C CA . CYS A 1 90 ? 6.206 7.495 -0.245 1.00 89.00 90 CYS A CA 1
ATOM 644 C C . CYS A 1 90 ? 4.860 7.007 -0.798 1.00 89.00 90 CYS A C 1
ATOM 646 O O . CYS A 1 90 ? 3.882 6.894 -0.055 1.00 89.00 90 CYS A O 1
ATOM 648 N N . VAL A 1 91 ? 4.801 6.680 -2.093 1.00 87.94 91 VAL A N 1
ATOM 649 C CA . VAL A 1 91 ? 3.576 6.177 -2.738 1.00 87.94 91 VAL A CA 1
ATOM 650 C C . VAL A 1 91 ? 3.237 4.776 -2.223 1.00 87.94 91 VAL A C 1
ATOM 652 O O . VAL A 1 91 ? 2.073 4.482 -1.945 1.00 87.94 91 VAL A O 1
ATOM 655 N N . VAL A 1 92 ? 4.249 3.930 -2.014 1.00 92.38 92 VAL A N 1
ATOM 656 C CA . VAL A 1 92 ? 4.066 2.587 -1.443 1.00 92.38 92 VAL A CA 1
ATOM 657 C C . VAL A 1 92 ? 3.450 2.668 -0.047 1.00 92.38 92 VAL A C 1
ATOM 659 O O . VAL A 1 92 ? 2.488 1.957 0.249 1.00 92.38 92 VAL A O 1
ATOM 662 N N . ARG A 1 93 ? 3.944 3.578 0.799 1.00 94.94 93 ARG A N 1
ATOM 663 C CA . ARG A 1 93 ? 3.411 3.800 2.150 1.00 94.94 93 ARG A CA 1
ATOM 664 C C . ARG A 1 93 ? 1.978 4.315 2.143 1.00 94.94 93 ARG A C 1
ATOM 666 O O . ARG A 1 93 ? 1.203 3.884 2.993 1.00 94.94 93 ARG A O 1
ATOM 673 N N . VAL A 1 94 ? 1.591 5.160 1.179 1.00 93.88 94 VAL A N 1
ATOM 674 C CA . VAL A 1 94 ? 0.186 5.589 1.017 1.00 93.88 94 VAL A CA 1
ATOM 675 C C . VAL A 1 94 ? -0.712 4.373 0.813 1.00 93.88 94 VAL A C 1
ATOM 677 O O . VAL A 1 94 ? -1.689 4.197 1.543 1.00 93.88 94 VAL A O 1
ATOM 680 N N . ASN A 1 95 ? -0.371 3.508 -0.143 1.00 95.06 95 ASN A N 1
ATOM 681 C CA . ASN A 1 95 ? -1.198 2.348 -0.463 1.00 95.06 95 ASN A CA 1
ATOM 682 C C . ASN A 1 95 ? -1.192 1.300 0.658 1.00 95.06 95 ASN A C 1
ATOM 684 O O . ASN A 1 95 ? -2.241 0.727 0.967 1.00 95.06 95 ASN A O 1
ATOM 688 N N . LEU A 1 96 ? -0.058 1.099 1.334 1.00 97.88 96 LEU A N 1
ATOM 689 C CA . LEU A 1 96 ? 0.025 0.223 2.502 1.00 97.88 96 LEU A CA 1
ATOM 690 C C . LEU A 1 96 ? -0.849 0.736 3.658 1.00 97.88 96 LEU A C 1
ATOM 692 O O . LEU A 1 96 ? -1.650 -0.028 4.198 1.00 97.88 96 LEU A O 1
ATOM 696 N N . ALA A 1 97 ? -0.763 2.028 3.994 1.00 98.00 97 ALA A N 1
ATOM 697 C CA . ALA A 1 97 ? -1.570 2.641 5.049 1.00 98.00 97 ALA A CA 1
ATOM 698 C C . ALA A 1 97 ? -3.076 2.541 4.746 1.00 98.00 97 ALA A C 1
ATOM 700 O O . ALA A 1 97 ? -3.853 2.138 5.611 1.00 98.00 97 ALA A O 1
ATOM 701 N N . LEU A 1 98 ? -3.491 2.815 3.502 1.00 97.69 98 LEU A N 1
ATOM 702 C CA . LEU A 1 98 ? -4.884 2.652 3.063 1.00 97.69 98 LEU A CA 1
ATOM 703 C C . LEU A 1 98 ? -5.352 1.194 3.129 1.00 97.69 98 LEU A C 1
ATOM 705 O O . LEU A 1 98 ? -6.487 0.919 3.515 1.00 97.69 98 LEU A O 1
ATOM 709 N N . THR A 1 99 ? -4.497 0.244 2.759 1.00 98.62 99 THR A N 1
ATOM 710 C CA . THR A 1 99 ? -4.822 -1.185 2.822 1.00 98.62 99 THR A CA 1
ATOM 711 C C . THR A 1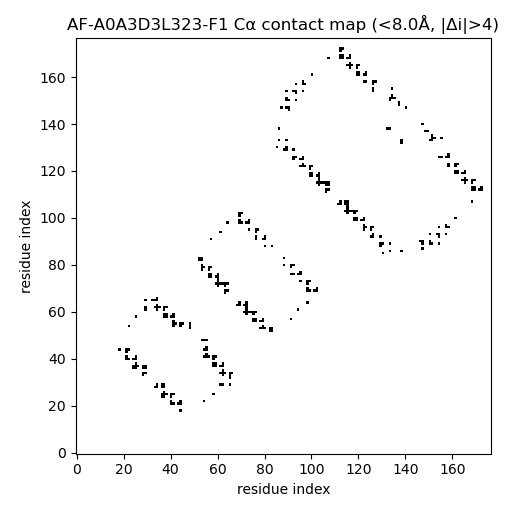 99 ? -5.030 -1.643 4.265 1.00 98.62 99 THR A C 1
ATOM 713 O O . THR A 1 99 ? -6.009 -2.327 4.568 1.00 98.62 99 THR A O 1
ATOM 716 N N . ILE A 1 100 ? -4.152 -1.218 5.177 1.00 98.75 100 ILE A N 1
ATOM 717 C CA . ILE A 1 100 ? -4.274 -1.501 6.610 1.00 98.75 100 ILE A CA 1
ATOM 718 C C . ILE A 1 100 ? -5.527 -0.832 7.193 1.00 98.75 100 ILE A C 1
ATOM 720 O O . ILE A 1 100 ? -6.245 -1.459 7.971 1.00 98.75 100 ILE A O 1
ATOM 724 N N . GLU A 1 101 ? -5.857 0.386 6.758 1.00 98.50 101 GLU A N 1
ATOM 725 C CA . GLU A 1 101 ? -7.107 1.055 7.126 1.00 98.50 101 GLU A CA 1
ATOM 726 C C . GLU A 1 101 ? -8.333 0.215 6.741 1.00 98.50 101 GLU A C 1
ATOM 728 O O . GLU A 1 101 ? -9.240 0.041 7.553 1.00 98.50 101 GLU A O 1
ATOM 733 N N . ARG A 1 102 ? -8.361 -0.359 5.530 1.00 98.62 102 ARG A N 1
ATOM 734 C CA . ARG A 1 102 ? -9.460 -1.236 5.090 1.00 98.62 102 ARG A CA 1
ATOM 735 C C . ARG A 1 102 ? -9.569 -2.512 5.920 1.00 98.62 102 ARG A C 1
ATOM 737 O O . ARG A 1 102 ? -10.685 -2.956 6.192 1.00 98.62 102 ARG A O 1
ATOM 744 N N . LEU A 1 103 ? -8.441 -3.084 6.338 1.00 98.69 103 LEU A N 1
ATOM 745 C CA . LEU A 1 103 ? -8.425 -4.219 7.262 1.00 98.69 103 LEU A CA 1
ATOM 746 C C . LEU A 1 103 ? -8.988 -3.819 8.634 1.00 98.69 103 LEU A C 1
ATOM 748 O O . LEU A 1 103 ? -9.802 -4.555 9.187 1.00 98.69 103 LEU A O 1
ATOM 752 N N . GLY A 1 104 ? -8.604 -2.653 9.163 1.00 98.19 104 GLY A N 1
ATOM 753 C CA . GLY A 1 104 ? -9.144 -2.121 10.418 1.00 98.19 104 GLY A CA 1
ATOM 754 C C . GLY A 1 104 ? -10.650 -1.859 10.337 1.00 98.19 104 GLY A C 1
ATOM 755 O O . GLY A 1 104 ? -11.400 -2.296 11.206 1.00 98.19 104 GLY A O 1
ATOM 756 N N . ASP A 1 105 ? -11.116 -1.259 9.237 1.00 98.25 105 ASP A N 1
ATOM 757 C CA . ASP A 1 105 ? -12.541 -1.040 8.963 1.00 98.25 105 ASP A CA 1
ATOM 758 C C . ASP A 1 105 ? -13.330 -2.357 8.933 1.00 98.25 105 ASP A C 1
ATOM 760 O O . ASP A 1 105 ? -14.486 -2.402 9.356 1.00 98.25 105 ASP A O 1
ATOM 764 N N . ALA A 1 106 ? -12.732 -3.436 8.418 1.00 98.06 106 ALA A N 1
ATOM 765 C CA . ALA A 1 106 ? -13.358 -4.752 8.406 1.00 98.06 106 ALA A CA 1
ATOM 766 C C . ALA A 1 106 ? -13.507 -5.332 9.822 1.00 98.06 106 ALA A C 1
ATOM 768 O O . ALA A 1 106 ? -14.559 -5.893 10.123 1.00 98.06 106 ALA A O 1
ATOM 769 N N . GLN A 1 107 ? -12.509 -5.153 10.696 1.00 97.88 107 GLN A N 1
ATOM 770 C CA . GLN A 1 107 ? -12.600 -5.581 12.099 1.00 97.88 107 GLN A CA 1
ATOM 771 C C . GLN A 1 107 ? -13.621 -4.756 12.886 1.00 97.88 107 GLN A C 1
ATOM 773 O O . GLN A 1 107 ? -14.435 -5.320 13.612 1.00 97.88 107 GLN A O 1
ATOM 778 N N . ALA A 1 108 ? -13.669 -3.439 12.665 1.00 95.31 108 ALA A N 1
ATOM 779 C CA . ALA A 1 108 ? -14.674 -2.578 13.285 1.00 9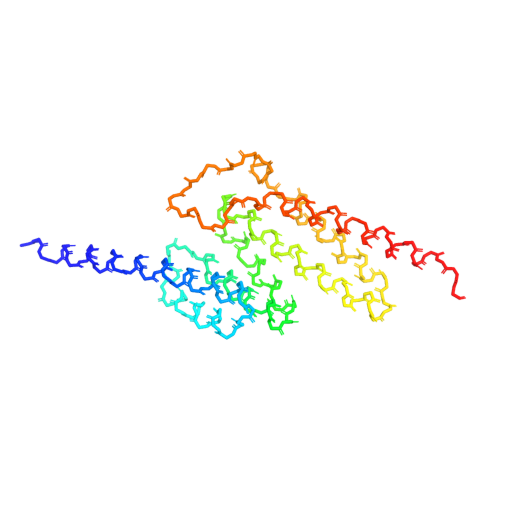5.31 108 ALA A CA 1
ATOM 780 C C . ALA A 1 108 ? -16.100 -3.007 12.891 1.00 95.31 108 ALA A C 1
ATOM 782 O O . ALA A 1 108 ? -16.979 -3.131 13.738 1.00 95.31 108 ALA A O 1
ATOM 783 N N . LYS A 1 109 ? -16.324 -3.325 11.607 1.00 96.25 109 LYS A N 1
ATOM 784 C CA . LYS A 1 109 ? -17.607 -3.874 11.124 1.00 96.25 109 LYS A CA 1
ATOM 785 C C . LYS A 1 109 ? -17.938 -5.252 11.693 1.00 96.25 109 LYS A C 1
ATOM 787 O O . LYS A 1 109 ? -19.112 -5.600 11.757 1.00 96.25 109 LYS A 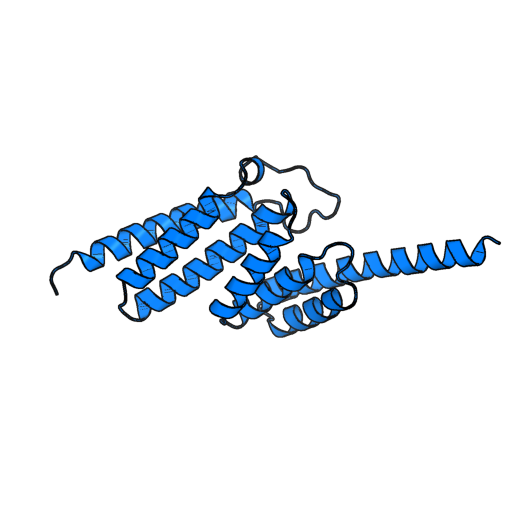O 1
ATOM 792 N N . ALA A 1 110 ? -16.925 -6.034 12.053 1.00 96.56 110 ALA A N 1
ATOM 793 C CA . ALA A 1 110 ? -17.080 -7.321 12.718 1.00 96.56 110 ALA A CA 1
ATOM 794 C C . ALA A 1 110 ? -17.272 -7.187 14.242 1.00 96.56 110 ALA A C 1
ATOM 796 O O . ALA A 1 110 ? -17.285 -8.205 14.929 1.00 96.56 110 ALA A O 1
ATOM 797 N N . GLU A 1 111 ? -17.430 -5.959 14.756 1.00 95.12 111 GLU A N 1
ATOM 798 C CA . GLU A 1 111 ? -17.568 -5.648 16.183 1.00 95.12 111 GLU A CA 1
ATOM 799 C C . GLU A 1 111 ? -16.355 -6.101 17.022 1.00 95.12 111 GLU A C 1
ATOM 801 O O . GLU A 1 111 ? -16.494 -6.440 18.198 1.00 95.12 111 GLU A O 1
ATOM 806 N N . ASP A 1 112 ? -15.155 -6.076 16.424 1.00 96.19 112 ASP A N 1
ATOM 807 C CA . ASP A 1 112 ? -13.867 -6.292 17.097 1.00 96.19 112 ASP A CA 1
ATOM 808 C C . ASP A 1 112 ? -13.061 -4.972 17.154 1.00 96.19 112 ASP A C 1
ATOM 810 O O . ASP A 1 112 ? -12.145 -4.747 16.348 1.00 96.19 112 ASP A O 1
ATOM 814 N N . PRO A 1 113 ? -13.413 -4.049 18.075 1.00 93.50 113 PRO A N 1
ATOM 815 C CA . PRO A 1 113 ? -12.765 -2.743 18.183 1.00 93.50 113 PRO A CA 1
ATOM 816 C C . PRO A 1 113 ? -11.300 -2.856 18.618 1.00 93.50 113 PRO A C 1
ATOM 818 O O . PRO A 1 113 ? -10.471 -2.062 18.178 1.00 93.50 113 PRO A O 1
ATOM 821 N N . THR A 1 114 ? -10.935 -3.872 19.407 1.00 95.12 114 THR A N 1
ATOM 822 C CA . THR A 1 114 ? -9.545 -4.106 19.817 1.00 95.12 114 THR A CA 1
ATOM 823 C C . THR A 1 114 ? -8.671 -4.473 18.611 1.00 95.12 114 THR A C 1
ATOM 825 O O . THR A 1 114 ? -7.588 -3.905 18.426 1.00 95.12 114 THR A O 1
ATOM 828 N N . ALA A 1 115 ? -9.126 -5.390 17.747 1.00 96.31 115 ALA A N 1
ATOM 829 C CA . ALA A 1 115 ? -8.397 -5.731 16.527 1.00 96.31 115 ALA A CA 1
ATOM 830 C C . ALA A 1 115 ? -8.369 -4.567 15.526 1.00 96.31 115 ALA A C 1
ATOM 832 O O . ALA A 1 115 ? -7.335 -4.355 14.881 1.00 96.31 115 ALA A O 1
ATOM 833 N N . ALA A 1 116 ? -9.459 -3.799 15.424 1.00 97.75 116 ALA A N 1
ATOM 834 C CA . ALA A 1 116 ? -9.527 -2.597 14.599 1.00 97.75 116 ALA A CA 1
ATOM 835 C C . ALA A 1 116 ? -8.514 -1.536 15.056 1.00 97.75 116 ALA A C 1
ATOM 837 O O . ALA A 1 116 ? -7.700 -1.088 14.250 1.00 97.75 116 ALA A O 1
ATOM 838 N N . ALA A 1 117 ? -8.490 -1.203 16.352 1.00 96.50 117 ALA A N 1
ATOM 839 C CA . ALA A 1 117 ? -7.558 -0.240 16.939 1.00 96.50 117 ALA A CA 1
ATOM 840 C C . ALA A 1 117 ? -6.097 -0.629 16.680 1.00 96.50 117 ALA A C 1
ATOM 842 O O . ALA A 1 117 ? -5.288 0.214 16.293 1.00 96.50 117 ALA A O 1
ATOM 843 N N . ARG A 1 118 ? -5.763 -1.921 16.816 1.00 97.62 118 ARG A N 1
ATOM 844 C CA . ARG A 1 118 ? -4.417 -2.430 16.513 1.00 97.62 118 ARG A CA 1
ATOM 845 C C . ARG A 1 118 ? -4.029 -2.197 15.051 1.00 97.62 118 ARG A C 1
ATOM 847 O O . ARG A 1 118 ? -2.907 -1.779 14.790 1.00 97.62 118 ARG A O 1
ATOM 854 N N . LEU A 1 119 ? -4.938 -2.462 14.111 1.00 98.62 119 LEU A N 1
ATOM 855 C CA . LEU A 1 119 ? -4.687 -2.235 12.685 1.00 98.62 119 LEU A CA 1
ATOM 856 C C . LEU A 1 119 ? -4.572 -0.741 12.372 1.00 98.62 119 LEU A C 1
ATOM 858 O O . LEU A 1 119 ? -3.665 -0.341 11.654 1.00 98.62 119 LEU A O 1
ATOM 862 N N . PHE A 1 120 ? -5.421 0.109 12.948 1.00 98.62 120 PHE A N 1
ATOM 863 C CA . PHE A 1 120 ? -5.303 1.553 12.745 1.00 98.62 120 PHE A CA 1
ATOM 864 C C . PHE A 1 120 ? -3.976 2.104 13.282 1.00 98.62 120 PHE A C 1
ATOM 866 O O . PHE A 1 120 ? -3.308 2.852 12.571 1.00 98.62 120 PHE A O 1
ATOM 873 N N . ALA A 1 121 ? -3.543 1.667 14.468 1.00 98.12 121 ALA A N 1
ATOM 874 C CA . ALA A 1 121 ? -2.240 2.028 15.028 1.00 98.12 121 ALA A CA 1
ATOM 875 C C . ALA A 1 121 ? -1.069 1.545 14.153 1.00 98.12 121 ALA A C 1
ATOM 877 O O . ALA A 1 121 ? -0.076 2.248 13.989 1.00 98.12 121 ALA A O 1
ATOM 878 N N . GLU A 1 122 ? -1.189 0.365 13.547 1.00 98.38 122 GLU A N 1
ATOM 879 C CA . GLU A 1 122 ? -0.204 -0.131 12.587 1.00 98.38 122 GLU A CA 1
ATOM 880 C C . GLU A 1 122 ? -0.149 0.727 11.314 1.00 98.38 122 GLU A C 1
ATOM 882 O O . GLU A 1 122 ? 0.935 1.032 10.819 1.00 98.38 122 GLU A O 1
ATOM 887 N N . GLY A 1 123 ? -1.302 1.179 10.818 1.00 98.31 123 GLY A N 1
ATOM 888 C CA . GLY A 1 123 ? -1.364 2.138 9.718 1.00 98.31 123 GLY A CA 1
ATOM 889 C C . GLY A 1 123 ? -0.676 3.461 10.069 1.00 98.31 123 GLY A C 1
ATOM 890 O O . GLY A 1 123 ? 0.067 3.990 9.244 1.00 98.31 123 GLY A O 1
ATOM 891 N N . VAL A 1 124 ? -0.875 3.977 11.290 1.00 98.38 124 VAL A N 1
ATOM 892 C CA . VAL A 1 124 ? -0.156 5.167 11.789 1.00 98.38 124 VAL A CA 1
ATOM 893 C C . VAL A 1 124 ? 1.353 4.917 11.792 1.00 98.38 124 VAL A C 1
ATOM 895 O O . VAL A 1 124 ? 2.100 5.730 11.259 1.00 98.38 124 VAL A O 1
ATOM 898 N N . ALA A 1 125 ? 1.811 3.754 12.264 1.00 98.00 125 ALA A N 1
ATOM 899 C CA . ALA A 1 125 ? 3.234 3.413 12.258 1.00 98.00 125 ALA A CA 1
ATOM 900 C C . ALA A 1 125 ? 3.844 3.369 10.840 1.00 98.00 125 ALA A C 1
ATOM 902 O O . ALA A 1 125 ? 5.009 3.725 10.656 1.00 98.00 125 ALA A O 1
ATOM 903 N N . VAL A 1 126 ? 3.072 2.974 9.819 1.00 97.12 126 VAL A N 1
ATOM 904 C CA . VAL A 1 126 ? 3.504 3.050 8.409 1.00 97.12 126 VAL A CA 1
ATOM 905 C C . VAL A 1 126 ? 3.669 4.500 7.947 1.00 97.12 126 VAL A C 1
ATOM 907 O O . VAL A 1 126 ? 4.593 4.787 7.184 1.00 97.12 126 VAL A O 1
ATOM 910 N N . VAL A 1 127 ? 2.813 5.415 8.400 1.00 95.50 127 VAL A N 1
ATOM 911 C CA . VAL A 1 127 ? 2.935 6.851 8.105 1.00 95.50 127 VAL A CA 1
ATOM 912 C C . VAL A 1 127 ? 4.143 7.449 8.829 1.00 95.50 127 VAL A C 1
ATOM 914 O O . VAL A 1 127 ? 4.964 8.104 8.192 1.00 95.50 127 VAL A O 1
ATOM 917 N N . ASP A 1 128 ? 4.298 7.166 10.121 1.00 95.25 128 ASP A N 1
ATOM 918 C CA . ASP A 1 128 ? 5.362 7.722 10.969 1.00 95.25 128 ASP A CA 1
ATOM 919 C C . ASP A 1 128 ? 6.762 7.255 10.561 1.00 95.25 128 ASP A C 1
ATOM 921 O O . ASP A 1 128 ? 7.745 7.969 10.742 1.00 95.25 128 ASP A O 1
ATOM 925 N N . ALA A 1 129 ? 6.870 6.049 10.002 1.00 94.38 129 ALA A N 1
ATOM 926 C CA . ALA A 1 129 ? 8.136 5.519 9.514 1.00 94.38 129 ALA A CA 1
ATOM 927 C C . ALA A 1 129 ? 8.517 6.037 8.112 1.00 94.38 129 ALA A C 1
ATOM 929 O O . ALA A 1 129 ? 9.527 5.584 7.569 1.00 94.38 129 ALA A O 1
ATOM 930 N N . ALA A 1 130 ? 7.723 6.925 7.501 1.00 91.44 130 ALA A N 1
ATOM 931 C CA . ALA A 1 130 ? 8.067 7.538 6.223 1.00 91.44 130 ALA A CA 1
ATOM 932 C C . ALA A 1 130 ? 9.263 8.499 6.370 1.00 91.44 130 ALA A C 1
ATOM 934 O O . ALA A 1 130 ? 9.338 9.238 7.353 1.00 91.44 130 ALA A O 1
ATOM 935 N N . PRO A 1 131 ? 10.202 8.521 5.406 1.00 88.38 131 PRO A N 1
ATOM 936 C CA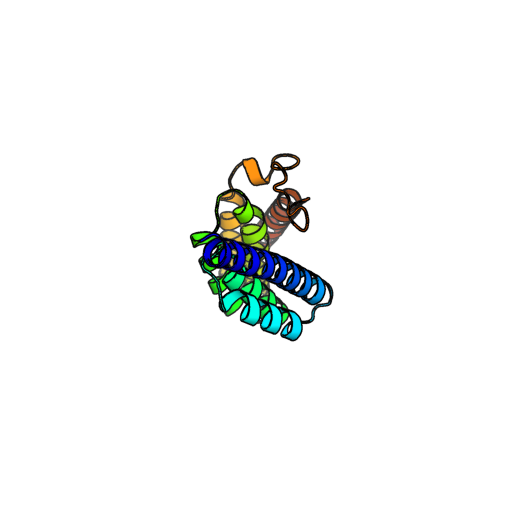 . PRO A 1 131 ? 11.308 9.471 5.437 1.00 88.38 131 PRO A CA 1
ATOM 937 C C . PRO A 1 131 ? 10.798 10.917 5.343 1.00 88.38 131 PRO A C 1
ATOM 939 O O . PRO A 1 131 ? 9.786 11.181 4.695 1.00 88.38 131 PRO A O 1
ATOM 942 N N . GLU A 1 132 ? 11.533 11.866 5.940 1.00 81.50 132 GLU A N 1
ATOM 943 C CA . GLU A 1 132 ? 11.153 13.294 5.965 1.00 81.50 132 GLU A CA 1
ATOM 944 C C . GLU A 1 132 ? 10.861 13.843 4.556 1.00 81.50 132 GLU A C 1
ATOM 946 O O . GLU A 1 132 ? 9.868 14.543 4.358 1.00 81.50 132 GLU A O 1
ATOM 951 N N . GLY A 1 133 ? 11.638 13.399 3.558 1.00 82.69 133 GLY A N 1
ATOM 952 C CA . GLY A 1 133 ? 11.472 13.765 2.147 1.00 82.69 133 GLY A CA 1
ATOM 953 C C . GLY A 1 133 ? 10.109 13.422 1.534 1.00 82.69 133 GLY A C 1
ATOM 954 O O . GLY A 1 133 ? 9.743 14.011 0.520 1.00 82.69 133 GLY A O 1
ATOM 955 N N . CYS A 1 134 ? 9.319 12.528 2.144 1.00 84.31 134 CYS A N 1
ATOM 956 C CA . CYS A 1 134 ? 7.950 12.271 1.696 1.00 84.31 134 CYS A CA 1
ATOM 957 C C . CYS A 1 134 ? 7.010 13.448 1.940 1.00 84.31 134 CYS A C 1
ATOM 959 O O . CYS A 1 134 ? 6.026 13.585 1.218 1.00 84.31 134 CYS A O 1
ATOM 961 N N . PHE A 1 135 ? 7.280 14.271 2.954 1.00 83.75 135 PHE A N 1
ATOM 962 C CA . PHE A 1 135 ? 6.418 15.384 3.354 1.00 83.75 135 PHE A CA 1
ATOM 963 C C . PHE A 1 135 ? 6.934 16.741 2.874 1.00 83.75 135 PHE A C 1
ATOM 965 O O . PHE A 1 135 ? 6.224 17.743 2.994 1.00 83.75 135 PHE A O 1
ATOM 972 N N . ASP A 1 136 ? 8.138 16.772 2.305 1.00 76.62 136 ASP A N 1
ATOM 973 C CA . ASP A 1 136 ? 8.679 17.957 1.662 1.00 76.62 136 ASP A CA 1
ATOM 974 C C . ASP A 1 136 ? 7.828 18.337 0.443 1.00 76.62 136 ASP A C 1
ATOM 976 O O . ASP A 1 136 ? 7.281 17.494 -0.275 1.00 76.62 136 ASP A O 1
ATOM 980 N N . ALA A 1 137 ? 7.685 19.641 0.207 1.00 53.06 137 ALA A N 1
ATOM 981 C CA . ALA A 1 137 ? 6.906 20.164 -0.906 1.00 53.06 137 ALA A CA 1
ATOM 982 C C . ALA A 1 137 ? 7.598 19.844 -2.246 1.00 53.06 137 ALA A C 1
ATOM 984 O O . ALA A 1 137 ? 8.353 20.656 -2.771 1.00 53.06 137 ALA A O 1
ATOM 985 N N . GLY A 1 138 ? 7.310 18.660 -2.791 1.00 53.97 138 GLY A N 1
ATOM 986 C CA . GLY A 1 138 ? 7.804 18.185 -4.082 1.00 53.97 138 GLY A CA 1
ATOM 987 C C . GLY A 1 138 ? 9.223 17.624 -4.013 1.00 53.97 138 GLY A C 1
ATOM 988 O O . GLY A 1 138 ? 10.167 18.300 -4.415 1.00 53.97 138 GLY A O 1
ATOM 989 N N . GLY A 1 139 ? 9.361 16.374 -3.557 1.00 40.06 139 GLY A N 1
ATOM 990 C CA . GLY A 1 139 ? 10.569 15.578 -3.790 1.00 40.06 139 GLY A CA 1
ATOM 991 C C . GLY A 1 139 ? 10.922 15.572 -5.282 1.00 40.06 139 GLY A C 1
ATOM 992 O O . GLY A 1 139 ? 10.035 15.479 -6.133 1.00 40.06 139 GLY A O 1
ATOM 993 N N . GLU A 1 140 ? 12.200 15.794 -5.594 1.00 38.38 140 GLU A N 1
ATOM 994 C CA . GLU A 1 140 ? 12.651 16.142 -6.939 1.00 38.38 140 GLU A CA 1
ATOM 995 C C . GLU A 1 140 ? 12.240 15.106 -7.988 1.00 38.38 140 GLU A C 1
ATOM 997 O O . GLU A 1 140 ? 12.611 13.935 -7.936 1.00 38.38 140 GLU A O 1
ATOM 1002 N N . ALA A 1 141 ? 11.480 15.594 -8.967 1.00 40.56 141 ALA A N 1
ATOM 1003 C CA . ALA A 1 141 ? 10.947 14.835 -10.079 1.00 40.56 141 ALA A CA 1
ATOM 1004 C C . ALA A 1 141 ? 12.067 14.181 -10.902 1.00 40.56 141 ALA A C 1
ATOM 1006 O O . ALA A 1 141 ? 12.729 14.824 -11.723 1.00 40.56 141 ALA A O 1
ATOM 1007 N N . GLY A 1 142 ? 12.216 12.866 -10.747 1.00 38.88 142 GLY A N 1
ATOM 1008 C CA . GLY A 1 142 ? 12.714 12.024 -11.827 1.00 38.88 142 GLY A CA 1
ATOM 1009 C C . GLY A 1 142 ? 11.786 12.136 -13.044 1.00 38.88 142 GLY A C 1
ATOM 1010 O O . GLY A 1 142 ? 10.616 12.493 -12.922 1.00 38.88 142 GLY A O 1
ATOM 1011 N N . ALA A 1 143 ? 12.297 11.848 -14.242 1.00 33.91 143 ALA A N 1
ATOM 1012 C CA . ALA A 1 143 ? 11.619 12.065 -15.528 1.00 33.91 143 ALA A CA 1
ATOM 1013 C C . ALA A 1 143 ? 10.354 11.198 -15.791 1.00 33.91 143 ALA A C 1
ATOM 1015 O O . ALA A 1 143 ? 9.930 11.073 -16.939 1.00 33.91 143 ALA A O 1
ATOM 1016 N N . ASP A 1 144 ? 9.743 10.635 -14.749 1.00 38.81 144 ASP A N 1
ATOM 1017 C CA . ASP A 1 144 ? 8.506 9.846 -14.752 1.00 38.81 144 ASP A CA 1
ATOM 1018 C C . ASP A 1 144 ? 7.487 10.499 -13.788 1.00 38.81 144 ASP A C 1
ATOM 1020 O O . ASP A 1 144 ? 7.065 9.947 -12.776 1.00 38.81 144 ASP A O 1
ATOM 1024 N N . ALA A 1 145 ? 7.151 11.767 -14.053 1.00 37.91 145 ALA A N 1
ATOM 1025 C CA . ALA A 1 145 ? 6.272 12.601 -13.227 1.00 37.91 145 ALA A CA 1
ATOM 1026 C C . ALA A 1 145 ? 4.777 12.247 -13.402 1.00 37.91 145 ALA A C 1
ATOM 1028 O O . ALA A 1 145 ? 3.964 13.098 -13.769 1.00 37.91 145 ALA A O 1
ATOM 1029 N N . GLY A 1 146 ? 4.418 10.981 -13.179 1.00 40.38 146 GLY A N 1
ATOM 1030 C CA . GLY A 1 146 ? 3.046 10.480 -13.317 1.00 40.38 146 GLY A CA 1
ATOM 1031 C C . GLY A 1 146 ? 2.236 10.384 -12.019 1.00 40.38 146 GLY A C 1
ATOM 1032 O O . GLY A 1 146 ? 1.014 10.510 -12.070 1.00 40.38 146 GLY A O 1
ATOM 1033 N N . THR A 1 147 ? 2.872 10.195 -10.853 1.00 49.16 147 THR A N 1
ATOM 1034 C CA . THR A 1 147 ? 2.132 9.754 -9.641 1.00 49.16 147 THR A CA 1
ATOM 1035 C C . THR A 1 147 ? 2.639 10.344 -8.314 1.00 49.16 147 THR A C 1
ATOM 1037 O O . THR A 1 147 ? 1.926 10.288 -7.313 1.00 49.16 147 THR A O 1
ATOM 1040 N N . GLU A 1 148 ? 3.822 10.965 -8.276 1.00 52.25 148 GLU A N 1
ATOM 1041 C CA . GLU A 1 148 ? 4.459 11.384 -7.009 1.00 52.25 148 GLU A CA 1
ATOM 1042 C C . GLU A 1 148 ? 3.986 12.745 -6.475 1.00 52.25 148 GLU A C 1
ATOM 1044 O O . GLU A 1 148 ? 4.094 13.029 -5.279 1.00 52.25 148 GLU A O 1
ATOM 1049 N N . ALA A 1 149 ? 3.389 13.579 -7.333 1.00 55.19 149 ALA A N 1
ATOM 1050 C CA . ALA A 1 149 ? 2.829 14.862 -6.925 1.00 55.19 149 ALA A CA 1
ATOM 1051 C C . ALA A 1 149 ? 1.655 14.646 -5.948 1.00 55.19 149 ALA A C 1
ATOM 1053 O O . ALA A 1 149 ? 0.543 14.287 -6.339 1.00 55.19 149 ALA A O 1
ATOM 1054 N N . GLY A 1 150 ? 1.913 14.866 -4.656 1.00 73.88 150 GLY A N 1
ATOM 1055 C CA . GLY A 1 150 ? 0.914 14.785 -3.588 1.00 73.88 150 GLY A CA 1
ATOM 1056 C C . GLY A 1 150 ? 0.886 13.471 -2.804 1.00 73.88 150 GLY A C 1
ATOM 1057 O O . GLY A 1 150 ? -0.026 13.292 -1.999 1.00 73.88 150 GLY A O 1
ATOM 1058 N N . ALA A 1 151 ? 1.856 12.566 -2.989 1.00 84.56 151 ALA A N 1
ATOM 1059 C CA . ALA A 1 151 ? 1.976 11.366 -2.153 1.00 84.56 151 ALA A CA 1
ATOM 1060 C C . ALA A 1 151 ? 2.113 11.724 -0.661 1.00 84.56 151 ALA A C 1
ATOM 1062 O O . ALA A 1 151 ? 1.382 11.180 0.162 1.00 84.56 151 ALA A O 1
ATOM 1063 N N . GLY A 1 152 ? 2.950 12.713 -0.332 1.00 86.69 152 GLY A N 1
ATOM 1064 C CA . GLY A 1 152 ? 3.115 13.226 1.032 1.00 86.69 152 GLY A CA 1
ATOM 1065 C C . GLY A 1 152 ? 1.832 13.740 1.670 1.00 86.69 152 GLY A C 1
ATOM 1066 O O . GLY A 1 152 ? 1.490 13.363 2.787 1.00 86.69 152 GLY A O 1
ATOM 1067 N N . GLU A 1 153 ? 1.077 14.558 0.936 1.00 88.38 153 GLU A N 1
ATOM 1068 C CA . GLU A 1 153 ? -0.207 15.087 1.404 1.00 88.38 153 GLU A CA 1
ATOM 1069 C C . GLU A 1 153 ? -1.220 13.956 1.635 1.00 88.38 153 GLU A C 1
ATOM 1071 O O . GLU A 1 153 ? -1.862 13.897 2.682 1.00 88.38 153 GLU A O 1
ATOM 1076 N N . LYS A 1 154 ? -1.320 13.000 0.701 1.00 91.00 154 LYS A N 1
ATOM 1077 C CA . LYS A 1 154 ? -2.181 11.817 0.864 1.00 91.00 154 LYS A CA 1
ATOM 1078 C C . LYS A 1 154 ? -1.767 10.974 2.069 1.00 91.00 154 LYS A C 1
ATOM 1080 O O . LYS A 1 154 ? -2.634 10.482 2.788 1.00 91.00 154 LYS A O 1
ATOM 1085 N N . LEU A 1 155 ? -0.463 10.814 2.293 1.00 92.38 155 LEU A N 1
ATOM 1086 C CA . LEU A 1 155 ? 0.076 10.042 3.407 1.00 92.38 155 LEU A CA 1
ATOM 1087 C C . LEU A 1 155 ? -0.235 10.717 4.746 1.00 92.38 155 LEU A C 1
ATOM 1089 O O . LEU A 1 155 ? -0.702 10.059 5.672 1.00 92.38 155 LEU A O 1
ATOM 1093 N N . LYS A 1 156 ? -0.081 12.042 4.818 1.00 92.81 156 LYS A N 1
ATOM 1094 C CA . LYS A 1 156 ? -0.463 12.844 5.982 1.00 92.81 156 LYS A CA 1
ATOM 1095 C C . LYS A 1 156 ? -1.959 12.727 6.283 1.00 92.81 156 LYS A C 1
ATOM 1097 O O . LYS A 1 156 ? -2.337 12.414 7.409 1.00 92.81 156 LYS A O 1
ATOM 1102 N N . GLN A 1 157 ? -2.810 12.901 5.271 1.00 94.56 157 GLN A N 1
ATOM 1103 C CA . GLN A 1 157 ? -4.262 12.742 5.410 1.00 94.56 157 GLN A CA 1
ATOM 1104 C C . GLN A 1 157 ? -4.654 11.324 5.848 1.00 94.56 157 GLN A C 1
ATOM 1106 O O . GLN A 1 157 ? -5.623 11.145 6.589 1.00 94.56 157 GLN A O 1
ATOM 1111 N N . ALA A 1 158 ? -3.935 10.300 5.376 1.00 95.56 158 ALA A N 1
ATOM 1112 C CA . ALA A 1 158 ? -4.116 8.930 5.842 1.00 95.56 158 ALA A CA 1
ATOM 1113 C C . ALA A 1 158 ? -3.749 8.792 7.326 1.00 95.56 158 ALA A C 1
ATOM 1115 O O . ALA A 1 158 ? -4.556 8.248 8.075 1.00 95.56 158 ALA A O 1
ATOM 1116 N N . GLY A 1 159 ? -2.612 9.339 7.764 1.00 96.50 159 GLY A N 1
ATOM 1117 C CA . GLY A 1 159 ? -2.195 9.327 9.171 1.00 96.50 159 GLY A CA 1
ATOM 1118 C C . GLY A 1 159 ? -3.210 9.985 10.104 1.00 96.50 159 GLY A C 1
ATOM 1119 O O . GLY A 1 159 ? -3.626 9.377 11.085 1.00 96.50 159 GLY A O 1
ATOM 1120 N N . GLU A 1 160 ? -3.691 11.181 9.758 1.00 97.38 160 GLU A N 1
ATOM 1121 C CA . GLU A 1 160 ? -4.706 11.894 10.548 1.00 97.38 160 GLU A CA 1
ATOM 1122 C C . GLU A 1 160 ? -6.002 11.080 10.689 1.00 97.38 160 GLU A C 1
ATOM 1124 O O . GLU A 1 160 ? -6.555 10.953 11.783 1.00 97.38 160 GLU A O 1
ATOM 1129 N N . ARG A 1 161 ? -6.475 10.481 9.589 1.00 97.69 161 ARG A N 1
ATOM 1130 C CA . ARG A 1 161 ? -7.683 9.645 9.590 1.00 97.69 161 ARG A CA 1
ATOM 1131 C C . ARG A 1 161 ? -7.489 8.345 10.373 1.00 97.69 161 ARG A C 1
ATOM 1133 O O . ARG A 1 161 ? -8.399 7.930 11.087 1.00 97.69 161 ARG A O 1
ATOM 1140 N N . LEU A 1 162 ? -6.328 7.706 10.247 1.00 98.38 162 LEU A N 1
ATOM 1141 C CA . LEU A 1 162 ? -5.979 6.491 10.984 1.00 98.38 162 LEU A CA 1
ATOM 1142 C C . LEU A 1 162 ? -5.911 6.754 12.489 1.00 98.38 162 LEU A C 1
ATOM 1144 O O . LEU A 1 162 ? -6.484 5.982 13.251 1.00 98.38 162 LEU A O 1
ATOM 1148 N N . GLN A 1 163 ? -5.305 7.867 12.911 1.00 97.38 163 GLN A N 1
ATOM 1149 C CA . GLN A 1 163 ? -5.254 8.257 14.320 1.00 97.38 163 GLN A CA 1
ATOM 1150 C C . GLN A 1 163 ? -6.660 8.464 14.893 1.00 97.38 163 GLN A C 1
ATOM 1152 O O . GLN A 1 163 ? -6.999 7.883 15.920 1.00 97.38 163 GLN A O 1
ATOM 1157 N N . GLN A 1 164 ? -7.520 9.204 14.185 1.00 97.44 164 GLN A N 1
ATOM 1158 C CA . GLN A 1 164 ? -8.915 9.405 14.596 1.00 97.44 164 GLN A CA 1
ATOM 1159 C C . GLN A 1 164 ? -9.670 8.077 14.755 1.00 97.44 164 GLN A C 1
ATOM 1161 O O . GLN A 1 164 ? -10.433 7.903 15.705 1.00 97.44 164 GLN A O 1
ATOM 1166 N N . LYS A 1 165 ? -9.456 7.130 13.834 1.00 97.62 165 LYS A N 1
ATOM 1167 C CA . LYS A 1 165 ? -10.065 5.796 13.898 1.00 97.62 165 LYS A CA 1
ATOM 1168 C C . LYS A 1 165 ? -9.508 4.949 15.043 1.00 97.62 165 LYS A C 1
ATOM 1170 O O . LYS A 1 165 ? -10.282 4.253 15.696 1.00 97.62 165 LYS A O 1
ATOM 1175 N N . ALA A 1 166 ? -8.202 5.016 15.305 1.00 94.94 166 ALA A N 1
ATOM 1176 C CA . ALA A 1 166 ? -7.569 4.327 16.426 1.00 94.9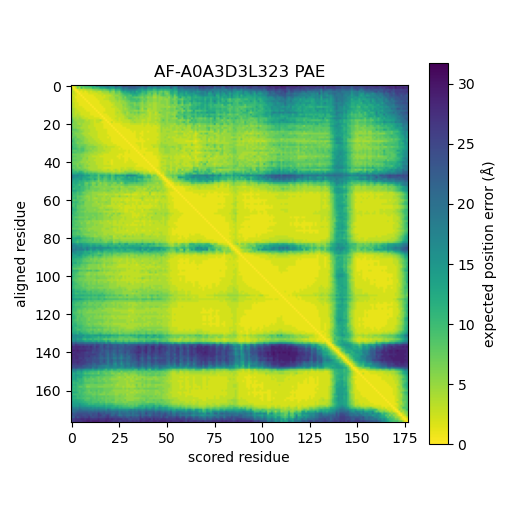4 166 ALA A CA 1
ATOM 1177 C C . ALA A 1 166 ? -8.123 4.825 17.770 1.00 94.94 166 ALA A C 1
ATOM 1179 O O . ALA A 1 166 ? -8.507 4.013 18.611 1.00 94.94 166 ALA A O 1
ATOM 1180 N N . ASP A 1 167 ? -8.239 6.146 17.936 1.00 93.81 167 ASP A N 1
ATOM 1181 C CA . ASP A 1 167 ? -8.776 6.771 19.147 1.00 93.81 167 ASP A CA 1
ATOM 1182 C C . ASP A 1 167 ? -10.255 6.410 19.365 1.00 93.81 167 ASP A C 1
ATOM 1184 O O . ASP A 1 167 ? -10.666 6.102 20.485 1.00 93.81 167 ASP A O 1
ATOM 1188 N N . ALA A 1 168 ? -11.055 6.398 18.291 1.00 93.88 168 ALA A N 1
ATOM 1189 C CA . ALA A 1 168 ? -12.460 5.999 18.347 1.00 93.88 168 ALA A CA 1
ATOM 1190 C C . ALA A 1 168 ? -12.624 4.529 18.771 1.00 93.88 168 ALA A C 1
ATOM 1192 O O . ALA A 1 168 ? -13.363 4.246 19.714 1.00 93.88 168 ALA A O 1
ATOM 1193 N N . ALA A 1 169 ? -11.886 3.614 18.136 1.00 91.31 169 ALA A N 1
ATOM 1194 C CA . ALA A 1 169 ? -11.946 2.185 18.441 1.00 91.31 169 ALA A CA 1
ATOM 1195 C C . ALA A 1 169 ? -11.455 1.869 19.869 1.00 91.31 169 ALA A C 1
ATOM 1197 O O . ALA A 1 169 ? -12.024 1.019 20.551 1.00 91.31 169 ALA A O 1
ATOM 1198 N N . ALA A 1 170 ? -10.442 2.590 20.364 1.00 84.44 170 ALA A N 1
ATOM 1199 C CA . ALA A 1 170 ? -9.990 2.469 21.750 1.00 84.44 170 ALA A CA 1
ATOM 1200 C C . ALA A 1 170 ? -11.038 2.973 22.761 1.00 84.44 170 ALA A C 1
ATOM 1202 O O . ALA A 1 170 ? -11.156 2.426 23.857 1.00 84.44 170 ALA A O 1
ATOM 1203 N N . GLY A 1 171 ? -11.817 3.999 22.402 1.00 81.19 171 GLY A N 1
ATOM 1204 C CA . GLY A 1 171 ? -12.918 4.499 23.227 1.00 81.19 171 GLY A CA 1
ATOM 1205 C C . GLY A 1 171 ? -14.072 3.501 23.360 1.00 81.19 171 GLY A C 1
ATOM 1206 O O . GLY A 1 171 ? -14.634 3.364 24.448 1.00 81.19 171 GLY A O 1
ATOM 1207 N N . GLU A 1 172 ? -14.391 2.764 22.293 1.00 74.31 172 GLU A N 1
ATOM 1208 C CA . GLU A 1 172 ? -15.460 1.753 22.278 1.00 74.31 172 GLU A CA 1
ATOM 1209 C C . GLU A 1 172 ? -15.163 0.547 23.184 1.00 74.31 172 GLU A C 1
ATOM 1211 O O . GLU A 1 172 ? -16.078 0.033 23.825 1.00 74.31 172 GLU A O 1
ATOM 1216 N N . ASP A 1 173 ? -13.894 0.154 23.329 1.00 63.00 173 ASP A N 1
ATOM 1217 C CA . ASP A 1 173 ? -13.464 -0.939 24.222 1.00 63.00 173 ASP A CA 1
ATOM 1218 C C . ASP A 1 173 ? -13.640 -0.589 25.720 1.00 63.00 173 ASP A C 1
ATOM 1220 O O . ASP A 1 173 ? -13.735 -1.457 26.587 1.00 63.00 173 ASP A O 1
ATOM 1224 N N . THR A 1 174 ? -13.722 0.708 26.050 1.00 64.31 174 THR A N 1
ATOM 1225 C CA . THR A 1 174 ? -13.880 1.193 27.436 1.00 64.31 174 THR A CA 1
ATOM 1226 C C . THR A 1 174 ? -15.332 1.449 27.853 1.00 64.31 174 THR A C 1
ATOM 1228 O O . THR A 1 174 ? -15.5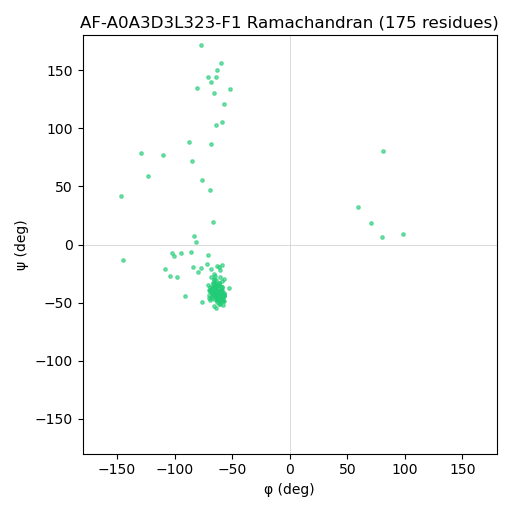96 1.710 29.032 1.00 64.31 174 THR A O 1
ATOM 1231 N N . ALA A 1 175 ? -16.286 1.373 26.921 1.00 61.09 175 ALA A N 1
ATOM 1232 C CA . ALA A 1 175 ? -17.701 1.576 27.211 1.00 61.09 175 ALA A CA 1
ATOM 1233 C C . ALA A 1 175 ? -18.333 0.303 27.821 1.00 61.09 175 ALA A C 1
ATOM 1235 O O . ALA A 1 175 ? -18.109 -0.798 27.319 1.00 61.09 175 ALA A O 1
ATOM 1236 N N . PRO A 1 176 ? -19.137 0.407 28.900 1.00 53.16 176 PRO A N 1
ATOM 1237 C CA . PRO A 1 176 ? -19.816 -0.755 29.469 1.00 53.16 176 PRO A CA 1
ATOM 1238 C C . PRO A 1 176 ? -20.850 -1.318 28.478 1.00 53.16 176 PRO A C 1
ATOM 1240 O O . PRO A 1 176 ? -21.664 -0.563 27.945 1.00 53.16 176 PRO A O 1
ATOM 1243 N N . LYS A 1 177 ? -20.800 -2.637 28.255 1.00 56.91 177 LYS A N 1
ATOM 1244 C CA . LYS A 1 177 ? -21.723 -3.400 27.398 1.00 56.91 177 LYS A CA 1
ATOM 1245 C C . LYS A 1 177 ? -23.060 -3.680 28.083 1.00 56.91 177 LYS A C 1
ATOM 1247 O O . LYS A 1 177 ? -23.048 -3.951 29.307 1.00 56.91 177 LYS A O 1
#

Mean predicted aligned error: 7.76 Å

Nearest PDB structures (foldseek):
  7v1l-assembly1_B-2  TM=4.787E-01  e=1.297E-02  Homo sapiens
  7v6p-assembly1_A-2  TM=4.877E-01  e=5.598E-02  Homo sapiens
  7v1k-assembly1_A-2  TM=4.761E-01  e=4.635E-02  Homo sapiens
  7xn7-assembly1_q  TM=5.198E-01  e=8.641E-01  Komagataella phaffii
  3zxp-assembly1_B  TM=3.678E-01  e=5.391E-01  Homo sapiens